Protein AF-A0A2H9MLV0-F1 (afdb_monomer)

Solvent-accessible surface area (backbone atoms only — not comparable to full-atom values): 13855 Å² total; per-residue (Å²): 143,79,86,82,73,55,68,70,60,54,53,52,53,52,52,52,52,51,51,51,50,52,52,50,52,49,48,52,53,54,53,57,68,65,57,65,84,74,67,57,58,40,49,46,62,48,61,38,54,66,33,70,79,48,94,60,30,32,59,40,80,33,40,23,39,60,38,41,43,50,36,37,40,32,30,70,14,82,54,67,46,43,35,38,55,45,70,39,74,72,52,90,57,55,47,72,48,52,78,55,56,57,47,79,41,52,38,81,49,68,47,75,42,46,37,37,41,37,44,77,60,72,76,48,79,46,63,35,36,42,36,38,23,30,73,90,43,68,86,37,49,31,67,30,34,40,38,40,33,29,79,39,72,78,50,46,48,37,42,74,70,39,53,34,34,36,37,40,40,35,24,43,85,89,68,49,78,76,50,69,52,74,47,81,44,23,16,59,38,86,45,74,37,85,93,73,42,85,44,76,40,58,37,62,24,46,60,41,34,31,38,45,53,42,93,83,69,54,25,39,78,46,45,27,50,30,47,13,72,35,46,64,29,64,47,53,90,80,30,98,56,16,52,40,52,36,34,38,40,39,30,36,47,48,66,75,67,86,130

Sequence (259 aa):
MGITMNKKILWAALLIIIIIALFSITNIKTEKRKETEIYLTGIDLTYLDDTEISEDVYAVSICAPKDCGIILINNTGEKTDSFRFKAEDVLDGWSITFEHGVMEIEPEGIQWNTIYYESSSPKGTYFVNITAASVNNPDVKDRLRLRLDVTKTDGVTTKKGDQVLVEYVLWDTDGNQLDSGTLPATAGEPGAGPAGQITYIDGFYLGLLGMEKERFTQGEIKKIRVPPELAYGTDPESHELGGETLIFQLTILLSTQNI

Secondary structure (DSSP, 8-state):
------HHHHHHHHHHHHHHHHHHHHHHHHHTTSS-------EEEEESBS-EEETTEEEEEE-SSEEEEEEEEEE-SSS-EEEEEEEESPPTTEEEEES-SEEEE-SS-EEEEEEEEEE-PPSEEEEEEEEEEESS-TTSEEEEEEEEEE--SS--B--TT-EEEEEEEEE-TTS-EEEEEEEEEETTS-PPPGGGPPPPPHHHHHHTTT-B--SSS---EEEEEE-GGGTT-S-TTT-TTTT--EEEEEEEEE-----

pLDDT: mean 85.15, std 16.86, range [36.44, 98.31]

Radius of gyration: 27.79 Å; Cα contacts (8 Å, |Δi|>4): 586; chains: 1; bounding box: 91×70×66 Å

Foldseek 3Di:
DDDPDDVVVVVVVVVVVVVVVVVVVVVVVVVVVVPDPPQQWAKDKDWFFPADPDVLEGEDEQAELKFKGKIKMAGSTQAWFKKAKDKPPDDPFKDKDKPDRIDTDGHDAIDMIMIMIHGPDDFDWDKIKMKIATPVHRVRIDIGMYTYGHPHHHFDAADAQFKFWKWKWKAFPVGDTDDTDIDIAGAQDQDQDPPRPGGAFNSVNNQRGRWTADPPFKTDWTKTWAAQNRHVDQDCVSDVCHNTTMIMTMIGGHGPDDD

Structure (mmCIF, N/CA/C/O backbone):
data_AF-A0A2H9MLV0-F1
#
_entry.id   AF-A0A2H9MLV0-F1
#
loop_
_atom_site.group_PDB
_atom_site.id
_atom_site.type_symbol
_atom_site.label_atom_id
_atom_site.label_alt_id
_atom_site.label_comp_id
_atom_site.label_asym_id
_atom_site.label_entity_id
_atom_site.label_seq_id
_atom_site.pdbx_PDB_ins_code
_atom_site.Cartn_x
_atom_site.Cartn_y
_atom_site.Cartn_z
_atom_site.occupancy
_atom_site.B_iso_or_equiv
_atom_site.auth_seq_id
_atom_site.auth_comp_id
_atom_site.auth_asym_id
_atom_site.auth_atom_id
_atom_site.pdbx_PDB_model_num
ATOM 1 N N . MET A 1 1 ? 63.337 -48.988 -37.509 1.00 45.06 1 MET A N 1
ATOM 2 C CA . MET A 1 1 ? 62.146 -48.666 -36.697 1.00 45.06 1 MET A CA 1
ATOM 3 C C . MET A 1 1 ? 61.601 -47.337 -37.200 1.00 45.06 1 MET A C 1
ATOM 5 O O . MET A 1 1 ? 62.138 -46.296 -36.867 1.00 45.06 1 MET A O 1
ATOM 9 N N . GLY A 1 2 ? 60.643 -47.389 -38.124 1.00 45.09 2 GLY A N 1
ATOM 10 C CA . GLY A 1 2 ? 60.036 -46.218 -38.755 1.00 45.09 2 GLY A CA 1
ATOM 11 C C . GLY A 1 2 ? 58.731 -46.665 -39.395 1.00 45.09 2 GLY A C 1
ATOM 12 O O . GLY A 1 2 ? 58.753 -47.396 -40.379 1.00 45.09 2 GLY A O 1
ATOM 13 N N . ILE A 1 3 ? 57.605 -46.328 -38.771 1.00 51.03 3 ILE A N 1
ATOM 14 C CA . ILE A 1 3 ? 56.280 -46.682 -39.279 1.00 51.03 3 ILE A CA 1
ATOM 15 C C . ILE A 1 3 ? 55.945 -45.656 -40.364 1.00 51.03 3 ILE A C 1
ATOM 17 O O . ILE A 1 3 ? 55.650 -44.500 -40.070 1.00 51.03 3 ILE A O 1
ATOM 21 N N . THR A 1 4 ? 56.029 -46.060 -41.631 1.00 54.53 4 THR A N 1
ATOM 22 C CA . THR A 1 4 ? 55.552 -45.276 -42.775 1.00 54.53 4 THR A CA 1
ATOM 23 C C . THR A 1 4 ? 54.026 -45.252 -42.755 1.00 54.53 4 THR A C 1
ATOM 25 O O . THR A 1 4 ? 53.352 -46.117 -43.310 1.00 54.53 4 THR A O 1
ATOM 28 N N . MET A 1 5 ? 53.462 -44.260 -42.069 1.00 56.19 5 MET A N 1
ATOM 29 C CA . MET A 1 5 ? 52.018 -44.062 -42.011 1.00 56.19 5 MET A CA 1
ATOM 30 C C . MET A 1 5 ? 51.490 -43.658 -43.398 1.00 56.19 5 MET A C 1
ATOM 32 O O . MET A 1 5 ? 51.985 -42.720 -44.025 1.00 56.19 5 MET A O 1
ATOM 36 N N . ASN A 1 6 ? 50.501 -44.397 -43.907 1.00 73.81 6 ASN A N 1
ATOM 37 C CA . ASN A 1 6 ? 49.915 -44.176 -45.228 1.00 73.81 6 ASN A CA 1
ATOM 38 C C . ASN A 1 6 ? 49.284 -42.775 -45.295 1.00 73.81 6 ASN A C 1
ATOM 40 O O . ASN A 1 6 ? 48.395 -42.459 -44.503 1.00 73.81 6 ASN A O 1
ATOM 44 N N . LYS A 1 7 ? 49.699 -41.954 -46.270 1.00 66.75 7 LYS A N 1
ATOM 45 C CA . LYS A 1 7 ? 49.179 -40.589 -46.473 1.00 66.75 7 LYS A CA 1
ATOM 46 C C . LYS A 1 7 ? 47.646 -40.544 -46.509 1.00 66.75 7 LYS A C 1
ATOM 48 O O . LYS A 1 7 ? 47.075 -39.590 -46.003 1.00 66.75 7 LYS A O 1
ATOM 53 N N . LYS A 1 8 ? 46.967 -41.576 -47.030 1.00 67.62 8 LYS A N 1
ATOM 54 C CA . LYS A 1 8 ? 45.492 -41.646 -47.038 1.00 67.62 8 LYS A CA 1
ATOM 55 C C . LYS A 1 8 ? 44.887 -41.746 -45.631 1.00 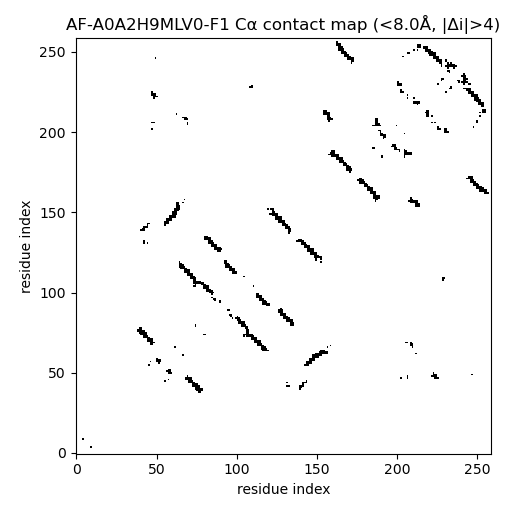67.62 8 LYS A C 1
ATOM 57 O O . LYS A 1 8 ? 43.857 -41.137 -45.377 1.00 67.62 8 LYS A O 1
ATOM 62 N N . ILE A 1 9 ? 45.542 -42.470 -44.720 1.00 72.12 9 ILE A N 1
ATOM 63 C CA . ILE A 1 9 ? 45.117 -42.607 -43.317 1.00 72.12 9 ILE A CA 1
ATOM 64 C C . ILE A 1 9 ? 45.369 -41.294 -42.565 1.00 72.12 9 ILE A C 1
ATOM 66 O O . ILE A 1 9 ? 44.515 -40.851 -41.804 1.00 72.12 9 ILE A O 1
ATOM 70 N N . LEU A 1 10 ? 46.495 -40.628 -42.847 1.00 71.81 10 LEU A N 1
ATOM 71 C CA . LEU A 1 10 ? 46.804 -39.308 -42.294 1.00 71.81 10 LEU A CA 1
ATOM 72 C C . LEU A 1 10 ? 45.762 -38.255 -42.721 1.00 71.81 10 LEU A C 1
ATOM 74 O O . LEU A 1 10 ? 45.279 -37.501 -41.882 1.00 71.81 10 LEU A O 1
ATOM 78 N N . TRP A 1 11 ? 45.368 -38.239 -44.000 1.00 72.38 11 TRP A N 1
ATOM 79 C CA . TRP A 1 11 ? 44.336 -37.324 -44.506 1.00 72.38 11 TRP A CA 1
ATOM 80 C C . TRP A 1 11 ? 42.950 -37.599 -43.912 1.00 72.38 11 TRP A C 1
ATOM 82 O O . TRP A 1 11 ? 42.241 -36.655 -43.574 1.00 72.38 11 TRP A O 1
ATOM 92 N N . ALA A 1 12 ? 42.576 -38.870 -43.732 1.00 75.62 12 ALA A N 1
ATOM 93 C CA . ALA A 1 12 ? 41.305 -39.234 -43.105 1.00 75.62 12 ALA A CA 1
ATOM 94 C C . ALA A 1 12 ? 41.248 -38.817 -41.624 1.00 75.62 12 ALA A C 1
ATOM 96 O O . ALA A 1 12 ? 40.249 -38.254 -41.182 1.00 75.62 12 ALA A O 1
ATOM 97 N N . ALA A 1 13 ? 42.335 -39.029 -40.874 1.00 74.19 13 ALA A N 1
ATOM 98 C CA . ALA A 1 13 ? 42.428 -38.608 -39.477 1.00 74.19 13 ALA A CA 1
ATOM 99 C C . ALA A 1 13 ? 42.350 -37.078 -39.329 1.00 74.19 13 ALA A C 1
ATOM 101 O O . ALA A 1 13 ? 41.649 -36.581 -38.449 1.00 74.19 13 ALA A O 1
ATOM 102 N N . LEU A 1 14 ? 43.004 -36.327 -40.224 1.00 76.75 14 LEU A N 1
ATOM 103 C CA . LEU A 1 14 ? 42.945 -34.864 -40.231 1.00 76.75 14 LEU A CA 1
ATOM 104 C C . LEU A 1 14 ? 41.517 -34.354 -40.489 1.00 76.75 14 LEU A C 1
ATOM 106 O O . LEU A 1 14 ? 41.062 -33.424 -39.828 1.00 76.75 14 LEU A O 1
ATOM 110 N N . LEU A 1 15 ? 40.792 -34.991 -41.415 1.00 76.81 15 LEU A N 1
ATOM 111 C CA . LEU A 1 15 ? 39.421 -34.614 -41.755 1.00 76.81 15 LEU A CA 1
ATOM 112 C C . LEU A 1 15 ? 38.456 -34.849 -40.582 1.00 76.81 15 LEU A C 1
ATOM 114 O O . LEU A 1 15 ? 37.607 -34.006 -40.309 1.00 76.81 15 LEU A O 1
ATOM 118 N N . ILE A 1 16 ? 38.627 -35.954 -39.850 1.00 77.94 16 ILE A N 1
ATOM 119 C CA . ILE A 1 16 ? 37.834 -36.262 -38.649 1.00 77.94 16 ILE A CA 1
ATOM 120 C C . ILE A 1 16 ? 38.084 -35.224 -37.549 1.00 77.94 16 ILE A C 1
ATOM 122 O O . ILE A 1 16 ? 37.128 -34.739 -36.951 1.00 77.94 16 ILE A O 1
ATOM 126 N N . ILE A 1 17 ? 39.340 -34.830 -37.315 1.00 76.44 17 ILE A N 1
ATOM 127 C CA . ILE A 1 17 ? 39.675 -33.797 -36.321 1.00 76.44 17 ILE A CA 1
ATOM 128 C C . ILE A 1 17 ? 39.045 -32.452 -36.700 1.00 76.44 17 ILE A C 1
ATOM 130 O O . ILE A 1 17 ? 38.496 -31.775 -35.836 1.00 76.44 17 ILE A O 1
ATOM 134 N N . ILE A 1 18 ? 39.065 -32.085 -37.985 1.00 76.81 18 ILE A N 1
ATOM 135 C CA . ILE A 1 18 ? 38.425 -30.855 -38.475 1.00 76.81 18 ILE A CA 1
ATOM 136 C C . ILE A 1 18 ? 36.906 -30.914 -38.276 1.00 76.81 18 ILE A C 1
ATOM 138 O O . ILE A 1 18 ? 36.321 -29.934 -37.825 1.00 76.81 18 ILE A O 1
ATOM 142 N N . ILE A 1 19 ? 36.264 -32.054 -38.553 1.00 74.38 19 ILE A N 1
ATOM 143 C CA . ILE A 1 19 ? 34.820 -32.228 -38.340 1.00 74.38 19 ILE A CA 1
ATOM 144 C C . ILE A 1 19 ? 34.472 -32.133 -36.851 1.00 74.38 19 ILE A C 1
ATOM 146 O O . ILE A 1 19 ? 33.532 -31.424 -36.505 1.00 74.38 19 ILE A O 1
ATOM 150 N N . ILE A 1 20 ? 35.240 -32.779 -35.967 1.00 72.62 20 ILE A N 1
ATOM 151 C CA . ILE A 1 20 ? 35.033 -32.693 -34.512 1.00 72.62 20 ILE A CA 1
ATOM 152 C C . ILE A 1 20 ? 35.235 -31.253 -34.033 1.00 72.62 20 ILE A C 1
ATOM 154 O O . ILE A 1 20 ? 34.402 -30.746 -33.292 1.00 72.62 20 ILE A O 1
ATOM 158 N N . ALA A 1 21 ? 36.275 -30.559 -34.503 1.00 66.62 21 ALA A N 1
ATOM 159 C CA . ALA A 1 21 ? 36.516 -29.161 -34.155 1.00 66.62 21 ALA A CA 1
ATOM 160 C C . ALA A 1 21 ? 35.383 -28.245 -34.643 1.00 66.62 21 ALA A C 1
ATOM 162 O O . ALA A 1 21 ? 34.928 -27.388 -33.893 1.00 66.62 21 ALA A O 1
ATOM 163 N N . LEU A 1 22 ? 34.873 -28.446 -35.861 1.00 64.19 22 LEU A N 1
ATOM 164 C CA . LEU A 1 22 ? 33.724 -27.703 -36.387 1.00 64.19 22 LEU A CA 1
ATOM 165 C C . LEU A 1 22 ? 32.438 -28.010 -35.606 1.00 64.19 22 LEU A C 1
ATOM 167 O O . LEU A 1 22 ? 31.655 -27.096 -35.346 1.00 64.19 22 LEU A O 1
ATOM 171 N N . PHE A 1 23 ? 32.232 -29.261 -35.186 1.00 60.25 23 PHE A N 1
ATOM 172 C CA . PHE A 1 23 ? 31.093 -29.661 -34.355 1.00 60.25 23 PHE A CA 1
ATOM 173 C C . PHE A 1 23 ? 31.191 -29.075 -32.936 1.00 60.25 23 PHE A C 1
ATOM 175 O O . PHE A 1 23 ? 30.212 -28.567 -32.402 1.00 60.25 23 PHE A O 1
ATOM 182 N N . SER A 1 24 ? 32.389 -29.038 -32.347 1.00 55.19 24 SER A N 1
ATOM 183 C CA . SER A 1 24 ? 32.640 -28.361 -31.071 1.00 55.19 24 SER A CA 1
ATOM 184 C C . SER A 1 24 ? 32.471 -26.847 -31.184 1.00 55.19 24 SER A C 1
ATOM 186 O O . SER A 1 24 ? 31.840 -26.258 -30.320 1.00 55.19 24 SER A O 1
ATOM 188 N N . ILE A 1 25 ? 32.953 -26.202 -32.253 1.00 56.31 25 ILE A N 1
ATOM 189 C CA . ILE A 1 25 ? 32.771 -24.756 -32.474 1.00 56.31 25 ILE A CA 1
ATOM 190 C C . ILE A 1 25 ? 31.292 -24.419 -32.684 1.00 56.31 25 ILE A C 1
ATOM 192 O O . ILE A 1 25 ? 30.820 -23.410 -32.168 1.00 56.31 25 ILE A O 1
ATOM 196 N N . THR A 1 26 ? 30.545 -25.247 -33.418 1.00 53.03 26 THR A N 1
ATOM 197 C CA . THR A 1 26 ? 29.099 -25.049 -33.597 1.00 53.03 26 THR A CA 1
ATOM 198 C C . THR A 1 26 ? 28.336 -25.280 -32.299 1.00 53.03 26 THR A C 1
ATOM 200 O O . THR A 1 26 ? 27.517 -24.430 -31.966 1.00 53.03 26 THR A O 1
ATOM 203 N N . ASN A 1 27 ? 28.652 -26.310 -31.506 1.00 52.59 27 ASN A N 1
ATOM 204 C CA . ASN A 1 27 ? 28.061 -26.486 -30.174 1.00 52.59 27 ASN A CA 1
ATOM 205 C C . ASN A 1 27 ? 28.414 -25.333 -29.231 1.00 52.59 27 ASN A C 1
ATOM 207 O O . ASN A 1 27 ? 27.505 -24.781 -28.633 1.00 52.59 27 ASN A O 1
ATOM 211 N N . ILE A 1 28 ? 29.666 -24.868 -29.199 1.00 51.59 28 ILE A N 1
ATOM 212 C CA . ILE A 1 28 ? 30.072 -23.683 -28.423 1.00 51.59 28 ILE A CA 1
ATOM 213 C C . ILE A 1 28 ? 29.322 -22.437 -28.903 1.00 51.59 28 ILE A C 1
ATOM 215 O O . ILE A 1 28 ? 28.925 -21.615 -28.091 1.00 51.59 28 ILE A O 1
ATOM 219 N N . LYS A 1 29 ? 29.082 -22.279 -30.209 1.00 46.28 29 LYS A N 1
ATOM 220 C CA . LYS A 1 29 ? 28.319 -21.145 -30.757 1.00 46.28 29 LYS A CA 1
ATOM 221 C C . LYS A 1 29 ? 26.814 -21.265 -30.489 1.00 46.28 29 LYS A C 1
ATOM 223 O O . LYS A 1 29 ? 26.139 -20.245 -30.409 1.00 46.28 29 LYS A O 1
ATOM 228 N N . THR A 1 30 ? 26.297 -22.485 -30.348 1.00 43.06 30 THR A N 1
ATOM 229 C CA . THR A 1 30 ? 24.891 -22.762 -30.005 1.00 43.06 30 THR A CA 1
ATOM 230 C C . THR A 1 30 ? 24.655 -22.628 -28.497 1.00 43.06 30 THR A C 1
ATOM 232 O O . THR A 1 30 ? 23.645 -22.059 -28.099 1.00 43.06 30 THR A O 1
ATOM 235 N N . GLU A 1 31 ? 25.610 -23.044 -27.659 1.00 44.72 31 GLU A N 1
ATOM 236 C CA . GLU A 1 31 ? 25.623 -22.807 -26.208 1.00 44.72 31 GLU A CA 1
ATOM 237 C C . GLU A 1 31 ? 25.878 -21.335 -25.874 1.00 44.72 31 GLU A C 1
ATOM 239 O O . GLU A 1 31 ? 25.147 -20.777 -25.067 1.00 44.72 31 GLU A O 1
ATOM 244 N N . LYS A 1 32 ? 26.787 -20.645 -26.578 1.00 40.19 32 LYS A N 1
ATOM 245 C CA . LYS A 1 32 ? 26.945 -19.181 -26.472 1.00 40.19 32 LYS A CA 1
ATOM 246 C C . LYS A 1 32 ? 25.771 -18.381 -27.035 1.00 40.19 32 LYS A C 1
ATOM 248 O O . LYS A 1 32 ? 25.678 -17.188 -26.793 1.00 40.19 32 LYS A O 1
ATOM 253 N N . ARG A 1 33 ? 24.862 -19.002 -27.792 1.00 36.44 33 ARG A N 1
ATOM 254 C CA . ARG A 1 33 ? 23.581 -18.379 -28.170 1.00 36.44 33 ARG A CA 1
ATOM 255 C C . ARG A 1 33 ? 22.487 -18.629 -27.117 1.00 36.44 33 ARG A C 1
ATOM 257 O O . ARG A 1 33 ? 21.423 -18.034 -27.206 1.00 36.44 33 ARG A O 1
ATOM 264 N N . LYS A 1 34 ? 22.753 -19.475 -26.115 1.00 37.66 34 LYS A N 1
ATOM 265 C CA . LYS A 1 34 ? 21.971 -19.578 -24.873 1.00 37.66 34 LYS A CA 1
ATOM 266 C C . LYS A 1 34 ? 22.551 -18.737 -23.727 1.00 37.66 34 LYS A C 1
ATOM 268 O O . LYS A 1 34 ? 21.940 -18.686 -22.667 1.00 37.66 34 LYS A O 1
ATOM 273 N N . GLU A 1 35 ? 23.685 -18.065 -23.938 1.00 40.94 35 GLU A N 1
ATOM 274 C CA . GLU A 1 35 ? 24.163 -16.983 -23.073 1.00 40.94 35 GLU A CA 1
ATOM 275 C C . GLU A 1 35 ? 23.251 -15.765 -23.276 1.00 40.94 35 GLU A C 1
ATOM 277 O O . GLU A 1 35 ? 23.398 -14.998 -24.224 1.00 40.94 35 GLU A O 1
ATOM 282 N N . THR A 1 36 ? 22.272 -15.671 -22.379 1.00 44.09 36 THR A N 1
ATOM 283 C CA . THR A 1 36 ? 21.765 -14.428 -21.799 1.00 44.09 36 THR A CA 1
ATOM 284 C C . THR A 1 36 ? 21.387 -13.360 -22.825 1.00 44.09 36 THR A C 1
ATOM 286 O O . THR A 1 36 ? 22.084 -12.367 -23.025 1.00 44.09 36 THR A O 1
ATOM 289 N N . GLU A 1 37 ? 20.188 -13.501 -23.394 1.00 41.75 37 GLU A N 1
ATOM 290 C CA . GLU A 1 37 ? 19.346 -12.312 -23.504 1.00 41.75 37 GLU A CA 1
ATOM 291 C C . GLU A 1 37 ? 19.236 -11.816 -22.054 1.00 41.75 37 GLU A C 1
ATOM 293 O O . GLU A 1 37 ? 18.569 -12.446 -21.232 1.00 41.75 37 GLU A O 1
ATOM 298 N N . ILE A 1 38 ? 20.041 -10.813 -21.682 1.00 45.50 38 ILE A N 1
ATOM 299 C CA . ILE A 1 38 ? 19.861 -10.083 -20.431 1.00 45.50 38 ILE A CA 1
ATOM 300 C C . ILE A 1 38 ? 18.518 -9.410 -20.649 1.00 45.50 38 ILE A C 1
ATOM 302 O O . ILE A 1 38 ? 18.441 -8.317 -21.197 1.00 45.50 38 ILE A O 1
ATOM 306 N N . TYR A 1 39 ? 17.443 -10.129 -20.352 1.00 46.16 39 TYR A N 1
ATOM 307 C CA . TYR A 1 39 ? 16.190 -9.486 -20.072 1.00 46.16 39 TYR A CA 1
ATOM 308 C C . TYR A 1 39 ? 16.532 -8.578 -18.898 1.00 46.16 39 TYR A C 1
ATOM 310 O O . TYR A 1 39 ? 16.784 -9.042 -17.785 1.00 46.16 39 TYR A O 1
ATOM 318 N N . LEU A 1 40 ? 16.666 -7.285 -19.187 1.00 59.56 40 LEU A N 1
ATOM 319 C CA . LEU A 1 40 ? 16.488 -6.234 -18.206 1.00 59.56 40 LEU A CA 1
ATOM 320 C C . LEU A 1 40 ? 15.026 -6.379 -17.794 1.00 59.56 40 LEU A C 1
ATOM 322 O O . LEU A 1 40 ? 14.145 -5.767 -18.370 1.00 59.56 40 LEU A O 1
ATOM 326 N N . THR A 1 41 ? 14.754 -7.369 -16.958 1.00 65.62 41 THR A N 1
ATOM 327 C CA . THR A 1 41 ? 13.467 -7.698 -16.364 1.00 65.62 41 THR A CA 1
ATOM 328 C C . THR A 1 41 ? 13.724 -7.624 -14.888 1.00 65.62 41 THR A C 1
ATOM 330 O O . THR A 1 41 ? 14.599 -8.325 -14.375 1.00 65.62 41 THR A O 1
ATOM 333 N N . GLY A 1 42 ? 12.986 -6.758 -14.229 1.00 85.38 42 GLY A N 1
ATOM 334 C CA . GLY A 1 42 ? 13.049 -6.579 -12.802 1.00 85.38 42 GLY A CA 1
ATOM 335 C C . GLY A 1 42 ? 11.660 -6.236 -12.310 1.00 85.38 42 GLY A C 1
ATOM 336 O O . GLY A 1 42 ? 10.778 -5.845 -13.074 1.00 85.38 42 GLY A O 1
ATOM 337 N N . ILE A 1 43 ? 11.462 -6.448 -11.028 1.00 92.88 43 ILE A N 1
ATOM 338 C CA . ILE A 1 43 ? 10.245 -6.076 -10.337 1.00 92.88 43 ILE A CA 1
ATOM 339 C C . ILE A 1 43 ? 10.668 -5.537 -8.983 1.00 92.88 43 ILE A C 1
ATOM 341 O O . ILE A 1 43 ? 11.637 -6.029 -8.409 1.00 92.88 43 ILE A O 1
ATOM 345 N N . ASP A 1 44 ? 9.963 -4.517 -8.530 1.00 94.94 44 ASP A N 1
ATOM 346 C CA . ASP A 1 44 ? 10.094 -3.942 -7.202 1.00 94.94 44 ASP A CA 1
ATOM 347 C C . ASP A 1 44 ? 8.700 -3.879 -6.567 1.00 94.94 44 ASP A C 1
ATOM 349 O O . ASP A 1 44 ? 7.724 -3.470 -7.214 1.00 94.94 44 ASP A O 1
ATOM 353 N N . LEU A 1 45 ? 8.595 -4.374 -5.336 1.00 96.75 45 LEU A N 1
ATOM 354 C CA . LEU A 1 45 ? 7.383 -4.402 -4.537 1.00 96.75 45 LEU A CA 1
ATOM 355 C C . LEU A 1 45 ? 7.534 -3.477 -3.341 1.00 96.75 45 LEU A C 1
ATOM 357 O O . LEU A 1 45 ? 8.354 -3.700 -2.458 1.00 96.75 45 LEU A O 1
ATOM 361 N N . THR A 1 46 ? 6.615 -2.529 -3.222 1.00 96.69 46 THR A N 1
ATOM 362 C CA . THR A 1 46 ? 6.500 -1.697 -2.023 1.00 96.69 46 THR A CA 1
ATOM 363 C C . THR A 1 46 ? 5.089 -1.768 -1.457 1.00 96.69 46 THR A C 1
ATOM 365 O O . THR A 1 46 ? 4.145 -2.234 -2.102 1.00 96.69 46 THR A O 1
ATOM 368 N N . TYR A 1 47 ? 4.929 -1.348 -0.207 1.00 97.69 47 TYR A N 1
ATOM 369 C CA . TYR A 1 47 ? 3.621 -1.209 0.422 1.00 97.69 47 TYR A CA 1
ATOM 370 C C . TYR A 1 47 ? 3.251 0.273 0.481 1.00 97.69 47 TYR A C 1
ATOM 372 O O . TYR A 1 47 ? 4.095 1.104 0.807 1.00 97.69 47 TYR A O 1
ATOM 380 N N . LEU A 1 48 ? 2.003 0.611 0.144 1.00 97.75 48 LEU A N 1
ATOM 381 C CA . LEU A 1 48 ? 1.581 2.014 0.030 1.00 97.75 48 LEU A CA 1
ATOM 382 C C . LEU A 1 48 ? 1.620 2.757 1.376 1.00 97.75 48 LEU A C 1
ATOM 384 O O . LEU A 1 48 ? 1.910 3.957 1.418 1.00 97.75 48 LEU A O 1
ATOM 388 N N . ASP A 1 49 ? 1.304 2.066 2.474 1.00 96.81 49 ASP A N 1
ATOM 389 C CA . ASP A 1 49 ? 1.359 2.672 3.802 1.00 96.81 49 ASP A CA 1
ATOM 390 C C . ASP A 1 49 ? 2.824 2.969 4.177 1.00 96.81 49 ASP A C 1
ATOM 392 O O . ASP A 1 49 ? 3.714 2.132 4.019 1.00 96.81 49 ASP A O 1
ATOM 396 N N . ASP A 1 50 ? 3.075 4.164 4.717 1.00 95.44 50 ASP A N 1
ATOM 397 C CA . ASP A 1 50 ? 4.396 4.601 5.176 1.00 95.44 50 ASP A CA 1
ATOM 398 C C . ASP A 1 50 ? 4.725 3.970 6.540 1.00 95.44 50 ASP A C 1
ATOM 400 O O . ASP A 1 50 ? 4.690 4.615 7.592 1.00 95.44 50 ASP A O 1
ATOM 404 N N . THR A 1 51 ? 4.955 2.658 6.519 1.00 95.19 51 THR A N 1
ATOM 405 C CA . THR A 1 51 ? 5.121 1.814 7.711 1.00 95.19 51 THR A CA 1
ATOM 406 C C . THR A 1 51 ? 6.325 0.883 7.624 1.00 95.19 51 THR A C 1
ATOM 408 O O . THR A 1 51 ? 6.399 -0.112 8.354 1.00 95.19 51 THR A O 1
ATOM 411 N N . GLU A 1 52 ? 7.277 1.189 6.743 1.00 94.56 52 GLU A N 1
ATOM 412 C CA . GLU A 1 52 ? 8.529 0.448 6.652 1.00 94.56 52 GLU A CA 1
ATOM 413 C C . GLU A 1 52 ? 9.318 0.591 7.963 1.00 94.56 52 GLU A C 1
ATOM 415 O O . GLU A 1 52 ? 9.631 1.693 8.416 1.00 94.56 52 GLU A O 1
ATOM 420 N N . ILE A 1 53 ? 9.605 -0.536 8.613 1.00 94.25 53 ILE A N 1
ATOM 421 C CA . ILE A 1 53 ? 10.319 -0.584 9.901 1.00 94.25 53 ILE A CA 1
ATOM 422 C C . ILE A 1 53 ? 11.772 -1.049 9.752 1.00 94.25 53 ILE A C 1
ATOM 424 O O . ILE A 1 53 ? 12.595 -0.823 10.639 1.00 94.25 53 ILE A O 1
ATOM 428 N N . SER A 1 54 ? 12.073 -1.720 8.647 1.00 92.31 54 SER A N 1
ATOM 429 C CA . SER A 1 54 ? 13.399 -2.098 8.162 1.00 92.31 54 SER A CA 1
ATOM 4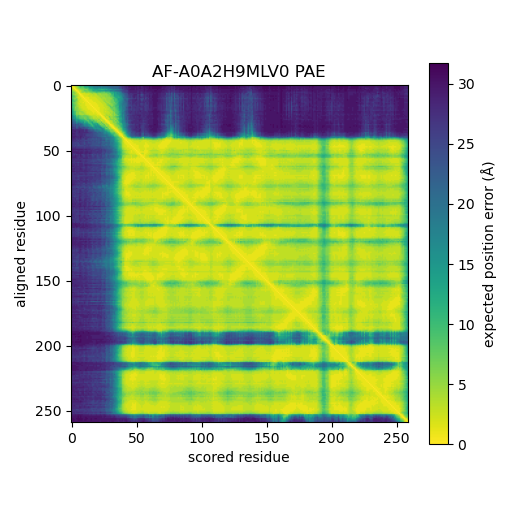30 C C . SER A 1 54 ? 13.267 -2.427 6.677 1.00 92.31 54 SER A C 1
ATOM 432 O O . SER A 1 54 ? 12.151 -2.710 6.260 1.00 92.31 54 SER A O 1
ATOM 434 N N . GLU A 1 55 ? 14.380 -2.473 5.945 1.00 91.06 55 GLU A N 1
ATOM 435 C CA . GLU A 1 55 ? 14.433 -2.808 4.509 1.00 91.06 55 GLU A CA 1
ATOM 436 C C . GLU A 1 55 ? 13.455 -3.942 4.139 1.00 91.06 55 GLU A C 1
ATOM 438 O O . GLU A 1 55 ? 13.549 -5.052 4.680 1.00 91.06 55 GLU A O 1
ATOM 443 N N . ASP A 1 56 ? 12.472 -3.608 3.299 1.00 90.62 56 ASP A N 1
ATOM 444 C CA . ASP A 1 56 ? 11.399 -4.470 2.776 1.00 90.62 56 ASP A CA 1
ATOM 445 C C . ASP A 1 56 ? 10.468 -5.096 3.831 1.00 90.62 56 ASP A C 1
ATOM 447 O O . ASP A 1 56 ? 9.753 -6.070 3.563 1.00 90.62 56 ASP A O 1
ATOM 451 N N . VAL A 1 57 ? 10.452 -4.565 5.056 1.00 97.12 57 VAL A N 1
ATOM 452 C CA . VAL A 1 57 ? 9.564 -5.003 6.139 1.00 97.12 57 VAL A CA 1
ATOM 453 C C . VAL A 1 57 ? 8.591 -3.896 6.510 1.00 97.12 57 VAL A C 1
ATOM 455 O O . VAL A 1 57 ? 8.971 -2.895 7.116 1.00 97.12 57 VAL A O 1
ATOM 458 N N . TYR A 1 58 ? 7.306 -4.136 6.261 1.00 98.06 58 TYR A N 1
ATOM 459 C CA . TYR A 1 58 ? 6.234 -3.177 6.525 1.00 98.06 58 TYR A CA 1
ATOM 460 C C . TYR A 1 58 ? 5.340 -3.642 7.671 1.00 98.06 58 TYR A C 1
ATOM 462 O O . TYR A 1 58 ? 4.950 -4.811 7.742 1.00 98.06 58 TYR A O 1
ATOM 470 N N . ALA A 1 59 ? 5.003 -2.731 8.581 1.00 97.25 59 ALA A N 1
ATOM 471 C CA . ALA A 1 59 ? 4.002 -2.991 9.609 1.00 97.25 59 ALA A CA 1
ATOM 472 C C . ALA A 1 59 ? 2.589 -2.756 9.055 1.00 97.25 59 ALA A C 1
ATOM 474 O O . ALA A 1 59 ? 2.311 -1.716 8.464 1.00 97.25 59 ALA A O 1
ATOM 475 N N . VAL A 1 60 ? 1.685 -3.706 9.283 1.00 96.12 60 VAL A N 1
ATOM 476 C CA . VAL A 1 60 ? 0.285 -3.626 8.851 1.00 96.12 60 VAL A CA 1
ATOM 477 C C . VAL A 1 60 ? -0.607 -3.822 10.066 1.00 96.12 60 VAL A C 1
ATOM 479 O O . VAL A 1 60 ? -0.557 -4.868 10.715 1.00 96.12 60 VAL A O 1
ATOM 482 N N . SER A 1 61 ? -1.429 -2.823 10.377 1.00 93.69 61 SER A N 1
ATOM 483 C CA . SER A 1 61 ? -2.454 -2.951 11.411 1.00 93.69 61 SER A CA 1
ATOM 484 C C . SER A 1 61 ? -3.615 -3.773 10.863 1.00 93.69 61 SER A C 1
ATOM 486 O O . SER A 1 61 ? -4.163 -3.447 9.818 1.00 93.69 61 SER A O 1
ATOM 488 N N . ILE A 1 62 ? -3.988 -4.837 11.570 1.00 94.56 62 ILE A N 1
ATOM 489 C CA . ILE A 1 62 ? -5.171 -5.642 11.268 1.00 94.56 62 ILE A CA 1
ATOM 490 C C . ILE A 1 62 ? -6.177 -5.395 12.384 1.00 94.56 62 ILE A C 1
ATOM 492 O O . ILE A 1 62 ? -5.938 -5.752 13.545 1.00 94.56 62 ILE A O 1
ATOM 496 N N . CYS A 1 63 ? -7.293 -4.752 12.052 1.00 90.69 63 CYS A N 1
ATOM 497 C CA . CYS A 1 63 ? -8.278 -4.338 13.055 1.00 90.69 63 CYS A CA 1
ATOM 498 C C . CYS A 1 63 ? -9.657 -4.988 12.877 1.00 90.69 63 CYS A C 1
ATOM 500 O O . CYS A 1 63 ? -10.516 -4.862 13.755 1.00 90.69 63 CYS A O 1
ATOM 502 N N . ALA A 1 64 ? -9.859 -5.747 11.799 1.00 92.00 64 ALA A N 1
ATOM 503 C CA . ALA A 1 64 ? -11.083 -6.491 11.522 1.00 92.00 64 ALA A CA 1
ATOM 504 C C . ALA A 1 64 ? -10.784 -7.938 11.074 1.00 92.00 64 ALA A C 1
ATOM 506 O O . ALA A 1 64 ? -9.703 -8.211 10.555 1.00 92.00 64 ALA A O 1
ATOM 507 N N . PRO A 1 65 ? -11.746 -8.881 11.199 1.00 91.94 65 PRO A N 1
ATOM 508 C CA . PRO A 1 65 ? -11.590 -10.246 10.675 1.00 91.94 65 PRO A CA 1
ATOM 509 C C . PRO A 1 65 ? -11.339 -10.308 9.169 1.00 91.94 65 PRO A C 1
ATOM 511 O O . PRO A 1 65 ? -10.800 -11.295 8.678 1.00 91.94 65 PRO A O 1
ATOM 514 N N . LYS A 1 66 ? -11.798 -9.283 8.444 1.00 94.81 66 LYS A N 1
ATOM 515 C CA . LYS A 1 66 ? -11.522 -9.060 7.030 1.00 94.81 66 LYS A CA 1
ATOM 516 C C . LYS A 1 66 ? -10.959 -7.663 6.881 1.00 94.81 66 LYS A C 1
ATOM 518 O O . LYS A 1 66 ? -11.647 -6.705 7.230 1.00 94.81 66 LYS A O 1
ATOM 523 N N . ASP A 1 67 ? -9.760 -7.581 6.343 1.00 95.75 67 ASP A N 1
ATOM 524 C CA . ASP A 1 67 ? -9.013 -6.346 6.176 1.00 95.75 67 ASP A CA 1
ATOM 525 C C . ASP A 1 67 ? -8.345 -6.315 4.796 1.00 95.75 67 ASP A C 1
ATOM 527 O O . ASP A 1 67 ? -8.348 -7.317 4.073 1.00 95.75 67 ASP A O 1
ATOM 531 N N . CYS A 1 68 ? -7.794 -5.173 4.401 1.00 97.00 68 CYS A N 1
ATOM 532 C CA . CYS A 1 68 ? -7.100 -5.051 3.126 1.00 97.00 68 CYS A CA 1
ATOM 533 C C . CYS A 1 68 ? -5.983 -4.013 3.150 1.00 97.00 68 CYS A C 1
ATOM 535 O O . CYS A 1 68 ? -5.950 -3.129 3.996 1.00 97.00 68 CYS A O 1
ATOM 537 N N . GLY A 1 69 ? -5.079 -4.128 2.187 1.00 97.19 69 GLY A N 1
ATOM 538 C CA . GLY A 1 69 ? -3.963 -3.220 1.980 1.00 97.19 69 GLY A CA 1
ATOM 539 C C . GLY A 1 69 ? -3.631 -3.078 0.504 1.00 97.19 69 GLY A C 1
ATOM 540 O O . GLY A 1 69 ? -4.243 -3.736 -0.342 1.00 97.19 69 GLY A O 1
ATOM 541 N N . ILE A 1 70 ? -2.640 -2.243 0.204 1.00 98.25 70 ILE A N 1
ATOM 542 C CA . ILE A 1 70 ? -2.226 -1.962 -1.169 1.00 98.25 70 ILE A CA 1
ATOM 543 C C . ILE A 1 70 ? -0.738 -2.223 -1.329 1.00 98.25 70 ILE A C 1
ATOM 545 O O . ILE A 1 70 ? 0.092 -1.625 -0.645 1.00 98.25 70 ILE A O 1
ATOM 549 N N . ILE A 1 71 ? -0.427 -3.122 -2.256 1.00 97.88 71 ILE A N 1
ATOM 550 C CA . ILE A 1 71 ? 0.933 -3.384 -2.713 1.00 97.88 71 ILE A CA 1
ATOM 551 C C . ILE A 1 71 ? 1.115 -2.640 -4.023 1.00 97.88 71 ILE A C 1
ATOM 553 O O . ILE A 1 71 ? 0.265 -2.735 -4.911 1.00 97.88 71 ILE A O 1
ATOM 557 N N . LEU A 1 72 ? 2.216 -1.913 -4.127 1.00 97.50 72 LEU A N 1
ATOM 558 C CA . LEU A 1 72 ? 2.655 -1.241 -5.334 1.00 97.50 72 LEU A CA 1
ATOM 559 C C . LEU A 1 72 ? 3.651 -2.137 -6.057 1.00 97.50 72 LEU A C 1
ATOM 561 O O . LEU A 1 72 ? 4.480 -2.796 -5.430 1.00 97.50 72 LEU A O 1
ATOM 565 N N . ILE A 1 73 ? 3.534 -2.178 -7.376 1.00 96.38 73 ILE A N 1
ATOM 566 C CA . ILE A 1 73 ? 4.337 -3.024 -8.241 1.00 96.38 73 ILE A CA 1
ATOM 567 C C . ILE A 1 73 ? 4.925 -2.164 -9.340 1.00 96.38 73 ILE A C 1
ATOM 569 O O . ILE A 1 73 ? 4.190 -1.582 -10.140 1.00 96.38 73 ILE A O 1
ATOM 573 N N . ASN A 1 74 ? 6.248 -2.139 -9.392 1.00 94.62 74 ASN A N 1
ATOM 574 C CA . ASN A 1 74 ? 7.002 -1.464 -10.429 1.00 94.62 74 ASN A CA 1
ATOM 575 C C . ASN A 1 74 ? 7.719 -2.505 -11.292 1.00 94.62 74 ASN A C 1
ATOM 577 O O . ASN A 1 74 ? 8.575 -3.244 -10.801 1.00 94.62 74 ASN A O 1
ATOM 581 N N . ASN A 1 75 ? 7.369 -2.580 -12.576 1.00 93.75 75 ASN A N 1
ATOM 582 C CA . ASN A 1 75 ? 8.146 -3.357 -13.536 1.00 93.75 75 ASN A CA 1
ATOM 583 C C . ASN A 1 75 ? 9.383 -2.542 -13.929 1.00 93.75 75 ASN A C 1
ATOM 585 O O . ASN A 1 75 ? 9.323 -1.663 -14.786 1.00 93.75 75 ASN A O 1
ATOM 589 N N . THR A 1 76 ? 10.517 -2.867 -13.310 1.00 92.12 76 THR A N 1
ATOM 590 C CA . THR A 1 76 ? 11.812 -2.226 -13.582 1.00 92.12 76 THR A CA 1
ATOM 591 C C . THR A 1 76 ? 12.510 -2.810 -14.813 1.00 92.12 76 THR A C 1
ATOM 593 O O . THR A 1 76 ? 13.665 -2.489 -15.099 1.00 92.12 76 THR A O 1
ATOM 596 N N . GLY A 1 77 ? 11.825 -3.696 -15.538 1.00 89.69 77 GLY A N 1
ATOM 597 C CA . GLY A 1 77 ? 12.276 -4.214 -16.812 1.00 89.69 77 GLY A CA 1
ATOM 598 C C . GLY A 1 77 ? 11.961 -3.321 -18.011 1.00 89.69 77 GLY A C 1
ATOM 599 O O . GLY A 1 77 ? 11.177 -2.391 -17.933 1.00 89.69 77 GLY A O 1
ATOM 600 N N . GLU A 1 78 ? 12.536 -3.655 -19.166 1.00 89.44 78 GLU A N 1
ATOM 601 C CA . GLU A 1 78 ? 12.357 -2.938 -20.439 1.00 89.44 78 GLU A CA 1
ATOM 602 C C . GLU A 1 78 ? 11.152 -3.416 -21.263 1.00 89.44 78 GLU A C 1
ATOM 604 O O . GLU A 1 78 ? 10.843 -2.849 -22.312 1.00 89.44 78 GLU A O 1
ATOM 609 N N . LYS A 1 79 ? 10.499 -4.513 -20.861 1.00 89.25 79 LYS A N 1
ATOM 610 C CA . LYS A 1 79 ? 9.354 -5.094 -21.579 1.00 89.25 79 LYS A CA 1
ATOM 611 C C . LYS A 1 79 ? 8.209 -5.399 -20.627 1.00 89.25 79 LYS A C 1
ATOM 613 O O . LYS A 1 79 ? 8.433 -5.709 -19.459 1.00 89.25 79 LYS A O 1
ATOM 618 N N . THR A 1 80 ? 6.995 -5.362 -21.167 1.00 92.62 80 THR A N 1
ATOM 619 C CA . THR A 1 80 ? 5.795 -5.810 -20.461 1.00 92.62 80 THR A CA 1
ATOM 620 C C . THR A 1 80 ? 5.982 -7.249 -20.000 1.00 92.62 80 THR A C 1
ATOM 622 O O . THR A 1 80 ? 6.433 -8.094 -20.779 1.00 92.62 80 THR A O 1
ATOM 625 N N . ASP A 1 81 ? 5.631 -7.529 -18.749 1.00 93.00 81 ASP A N 1
ATOM 626 C CA . ASP A 1 81 ? 5.693 -8.876 -18.189 1.00 93.00 81 ASP A CA 1
ATOM 627 C C . ASP A 1 81 ? 4.476 -9.164 -17.310 1.00 93.00 81 ASP A C 1
ATOM 629 O O . ASP A 1 81 ? 3.764 -8.267 -16.865 1.00 93.00 81 ASP A O 1
ATOM 633 N N . SER A 1 82 ? 4.214 -10.446 -17.085 1.00 95.50 82 SER A N 1
ATOM 634 C CA . SER A 1 82 ? 3.155 -10.915 -16.204 1.00 95.50 82 SER A CA 1
ATOM 635 C C . SER A 1 82 ? 3.742 -11.407 -14.892 1.00 95.50 82 SER A C 1
ATOM 637 O O . SER A 1 82 ? 4.538 -12.345 -14.889 1.00 95.50 82 SER A O 1
ATOM 639 N N . PHE A 1 83 ? 3.294 -10.857 -13.770 1.00 96.38 83 PHE A N 1
ATOM 640 C CA . PHE A 1 83 ? 3.768 -11.220 -12.439 1.00 96.38 83 PHE A CA 1
ATOM 641 C C . PHE A 1 83 ? 2.694 -11.963 -11.657 1.00 96.38 83 PHE A C 1
ATOM 643 O O . PHE A 1 83 ? 1.547 -11.529 -11.579 1.00 96.38 83 PHE A O 1
ATOM 650 N N . ARG A 1 84 ? 3.061 -13.111 -11.081 1.00 98.12 84 ARG A N 1
ATOM 651 C CA . ARG A 1 84 ? 2.201 -13.928 -10.222 1.00 98.12 84 ARG A CA 1
ATOM 652 C C . ARG A 1 84 ? 2.480 -13.627 -8.758 1.00 98.12 84 ARG A C 1
ATOM 654 O O . ARG A 1 84 ? 3.614 -13.795 -8.313 1.00 98.12 84 ARG A O 1
ATOM 661 N N . PHE A 1 85 ? 1.421 -13.330 -8.015 1.00 98.31 85 PHE A N 1
ATOM 662 C CA . PHE A 1 85 ? 1.475 -13.017 -6.592 1.00 98.31 85 PHE A CA 1
ATOM 663 C C . PHE A 1 85 ? 1.242 -14.255 -5.733 1.00 98.31 85 PHE A C 1
ATOM 665 O O . PHE A 1 85 ? 0.412 -15.115 -6.054 1.00 98.31 85 PHE A O 1
ATOM 672 N N . LYS A 1 86 ? 1.980 -14.351 -4.629 1.00 98.25 86 LYS A N 1
ATOM 673 C CA . LYS A 1 86 ? 1.832 -15.403 -3.623 1.00 98.25 86 LYS A CA 1
ATOM 674 C C . LYS A 1 86 ? 2.063 -14.843 -2.230 1.00 98.25 86 LYS A C 1
ATOM 676 O O . LYS A 1 86 ? 2.976 -14.053 -2.020 1.00 98.25 86 LYS A O 1
ATOM 681 N N . ALA A 1 87 ? 1.264 -15.323 -1.286 1.00 98.00 87 ALA A N 1
ATOM 682 C CA . ALA A 1 87 ? 1.561 -15.221 0.131 1.00 98.00 87 ALA A CA 1
ATOM 683 C C . ALA A 1 87 ? 2.254 -16.519 0.572 1.00 98.00 87 ALA A C 1
ATOM 685 O O . ALA A 1 87 ? 1.755 -17.618 0.318 1.00 98.00 87 ALA A O 1
ATOM 686 N N . GLU A 1 88 ? 3.416 -16.387 1.192 1.00 97.19 88 GLU A N 1
ATOM 687 C CA . GLU A 1 88 ? 4.271 -17.472 1.665 1.00 97.19 88 GLU A CA 1
ATOM 688 C C . GLU A 1 88 ? 4.393 -17.393 3.190 1.00 97.19 88 GLU A C 1
ATOM 690 O O . GLU A 1 88 ? 4.256 -16.322 3.783 1.00 97.19 88 GLU A O 1
ATOM 695 N N . ASP A 1 89 ? 4.632 -18.537 3.833 1.00 95.25 89 ASP A N 1
ATOM 696 C CA . ASP A 1 89 ? 4.688 -18.655 5.298 1.00 95.25 89 ASP A CA 1
ATOM 697 C C . ASP A 1 89 ? 3.387 -18.226 6.010 1.00 95.25 89 ASP A C 1
ATOM 699 O O . ASP A 1 89 ? 3.397 -17.778 7.156 1.00 95.25 89 ASP A O 1
ATOM 703 N N . VAL A 1 90 ? 2.243 -18.385 5.332 1.00 93.81 90 VAL A N 1
ATOM 704 C CA . VAL A 1 90 ? 0.914 -18.094 5.889 1.00 93.81 90 VAL A CA 1
ATOM 705 C C . VAL A 1 90 ? 0.601 -19.077 7.018 1.00 93.81 90 VAL A C 1
ATOM 707 O O . VAL A 1 90 ? 0.591 -20.291 6.816 1.00 93.81 90 VAL A O 1
ATOM 710 N N . LEU A 1 91 ? 0.345 -18.542 8.210 1.00 89.94 91 LEU A N 1
ATOM 711 C CA . LEU A 1 91 ? 0.042 -19.326 9.406 1.00 89.94 91 LEU A CA 1
ATOM 712 C C . LEU A 1 91 ? -1.397 -19.855 9.398 1.00 89.94 91 LEU A C 1
ATOM 714 O O . LEU A 1 91 ? -2.292 -19.267 8.789 1.00 89.94 91 LEU A O 1
ATOM 718 N N . ASP A 1 92 ? -1.635 -20.932 10.148 1.00 89.62 92 ASP A N 1
ATOM 719 C CA . ASP A 1 92 ? -2.981 -21.465 10.356 1.00 89.62 92 ASP A CA 1
ATOM 720 C C . ASP A 1 92 ? -3.928 -20.382 10.897 1.00 89.62 92 ASP A C 1
ATOM 722 O O . ASP A 1 92 ? -3.584 -19.613 11.797 1.00 89.62 92 ASP A O 1
ATOM 726 N N . GLY A 1 93 ? -5.145 -20.331 10.350 1.00 89.94 93 GLY A N 1
ATOM 727 C CA . GLY A 1 93 ? -6.143 -19.320 10.712 1.00 89.94 93 GLY A CA 1
ATOM 728 C C . GLY A 1 93 ? -6.029 -18.001 9.943 1.00 89.94 93 GLY A C 1
ATOM 729 O O . GLY A 1 93 ? -6.816 -17.096 10.220 1.00 89.94 93 GLY A O 1
ATOM 730 N N . TRP A 1 94 ? -5.106 -17.906 8.980 1.00 96.00 94 TRP A N 1
ATOM 731 C CA . TRP A 1 94 ? -5.029 -16.817 8.006 1.00 96.00 94 TRP A CA 1
ATOM 732 C C . TRP A 1 94 ? -5.399 -17.287 6.598 1.00 96.00 94 TRP A C 1
ATOM 734 O O . TRP A 1 94 ? -5.025 -18.373 6.156 1.00 96.00 94 TRP A O 1
ATOM 744 N N . SER A 1 95 ? -6.091 -16.424 5.863 1.00 96.94 95 SER A N 1
ATOM 745 C CA . SER A 1 95 ? -6.210 -16.478 4.411 1.00 96.94 95 SER A CA 1
ATOM 746 C C . SER A 1 95 ? -5.751 -15.142 3.852 1.00 96.94 95 SER A C 1
ATOM 748 O O . SER A 1 95 ? -6.224 -14.091 4.278 1.00 96.94 95 SER A O 1
ATOM 750 N N . ILE A 1 96 ? -4.791 -15.182 2.932 1.00 97.88 96 ILE A N 1
ATOM 751 C CA . ILE A 1 96 ? -4.242 -13.989 2.293 1.00 97.88 96 ILE A CA 1
ATOM 752 C C . ILE A 1 96 ? -4.398 -14.167 0.792 1.00 97.88 96 ILE A C 1
ATOM 754 O O . ILE A 1 96 ? -3.900 -15.135 0.213 1.00 97.88 96 ILE A O 1
ATOM 758 N N . THR A 1 97 ? -5.136 -13.250 0.180 1.00 98.06 97 THR A N 1
ATOM 759 C CA . THR A 1 97 ? -5.487 -13.299 -1.243 1.00 98.06 97 THR A CA 1
ATOM 760 C C . THR A 1 97 ? -5.230 -11.958 -1.905 1.00 98.06 97 THR A C 1
ATOM 762 O O . THR A 1 97 ? -5.113 -10.942 -1.229 1.00 98.06 97 THR A O 1
ATOM 765 N N . PHE A 1 98 ? -5.170 -11.956 -3.229 1.00 98.25 98 PHE A N 1
ATOM 766 C CA . PHE A 1 98 ? -4.934 -10.765 -4.037 1.00 98.25 98 PHE A CA 1
ATOM 767 C C . PHE A 1 98 ? -6.148 -10.527 -4.927 1.00 98.25 98 PHE A C 1
ATOM 769 O O . PHE A 1 98 ? -6.753 -11.498 -5.390 1.00 98.25 98 PHE A O 1
ATOM 776 N N . GLU A 1 99 ? -6.483 -9.265 -5.190 1.00 97.06 99 GLU A N 1
ATOM 777 C CA . GLU A 1 99 ? -7.514 -8.900 -6.172 1.00 97.06 99 GLU A CA 1
ATOM 778 C C . GLU A 1 99 ? -7.19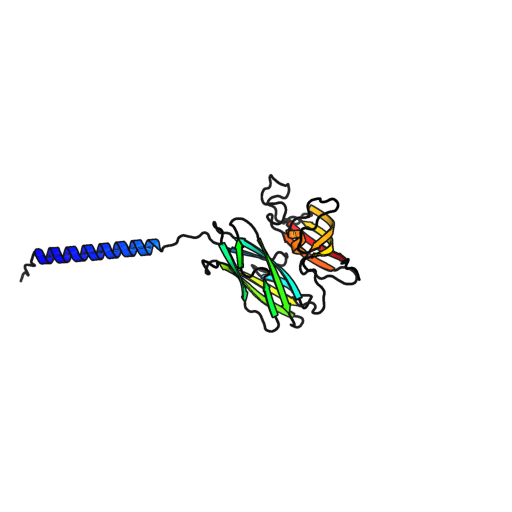1 -9.517 -7.534 1.00 97.06 99 GLU A C 1
ATOM 780 O O . GLU A 1 99 ? -8.046 -10.141 -8.164 1.00 97.06 99 GLU A O 1
ATOM 785 N N . HIS A 1 100 ? -5.914 -9.461 -7.917 1.00 97.56 100 HIS A N 1
ATOM 786 C CA . HIS A 1 100 ? -5.395 -10.123 -9.103 1.00 97.56 100 HIS A CA 1
ATOM 787 C C . HIS A 1 100 ? -4.287 -11.110 -8.724 1.00 97.56 100 HIS A C 1
ATOM 789 O O . HIS A 1 100 ? -3.221 -10.727 -8.251 1.00 97.56 100 HIS A O 1
ATOM 795 N N . GLY A 1 101 ? -4.501 -12.409 -8.956 1.00 97.31 101 GLY A N 1
ATOM 796 C CA . GLY A 1 101 ? -3.460 -13.422 -8.716 1.00 97.31 101 GLY A CA 1
ATOM 797 C C . GLY A 1 101 ? -2.288 -13.349 -9.707 1.00 97.31 101 GLY A C 1
ATOM 798 O O . GLY A 1 101 ? -1.189 -13.819 -9.408 1.00 97.31 101 GLY A O 1
ATOM 799 N N . VAL A 1 102 ? -2.523 -12.769 -10.887 1.00 97.69 102 VAL A N 1
ATOM 800 C CA . VAL A 1 102 ? -1.518 -12.452 -11.908 1.00 97.69 102 VAL A CA 1
ATOM 801 C C . VAL A 1 102 ? -1.865 -11.091 -12.506 1.00 97.69 102 VAL A C 1
ATOM 803 O O . VAL A 1 102 ? -3.039 -10.852 -12.784 1.00 97.69 102 VAL A O 1
ATOM 806 N N . MET A 1 103 ? -0.871 -10.232 -12.721 1.00 96.50 103 MET A N 1
ATOM 807 C CA . MET A 1 103 ? -1.034 -8.938 -13.394 1.00 96.50 103 MET A CA 1
ATOM 808 C C . MET A 1 103 ? -0.033 -8.801 -14.531 1.00 96.50 103 MET A C 1
ATOM 810 O O . MET A 1 103 ? 1.119 -9.193 -14.369 1.00 96.50 103 MET A O 1
ATOM 814 N N . GLU A 1 104 ? -0.473 -8.249 -15.658 1.00 95.19 104 GLU A N 1
ATOM 815 C CA . GLU A 1 104 ? 0.393 -7.838 -16.763 1.00 95.19 104 GLU A CA 1
ATOM 816 C C . GLU A 1 104 ? 0.743 -6.359 -16.587 1.00 95.19 104 GLU A C 1
ATOM 818 O O . GLU A 1 104 ? -0.150 -5.522 -16.465 1.00 95.19 104 GLU A O 1
ATOM 823 N N . ILE A 1 105 ? 2.037 -6.055 -16.523 1.00 93.12 105 ILE A N 1
ATOM 824 C CA . ILE A 1 105 ? 2.551 -4.743 -16.135 1.00 93.12 105 ILE A CA 1
ATOM 825 C C . ILE A 1 105 ? 3.545 -4.283 -17.195 1.00 93.12 105 ILE A C 1
ATOM 827 O O . ILE A 1 105 ? 4.529 -4.970 -17.486 1.00 93.12 105 ILE A O 1
ATOM 831 N N . GLU A 1 106 ? 3.266 -3.131 -17.797 1.00 92.31 106 GLU A N 1
ATOM 832 C CA . GLU A 1 106 ? 4.157 -2.479 -18.757 1.00 92.31 106 GLU A CA 1
ATOM 833 C C . GLU A 1 106 ? 5.420 -1.937 -18.061 1.00 92.31 106 GLU A C 1
ATOM 835 O O . GLU A 1 106 ? 5.396 -1.717 -16.850 1.00 92.31 106 GLU A O 1
ATOM 840 N N . PRO A 1 107 ? 6.534 -1.753 -18.790 1.00 88.69 107 PRO A N 1
ATOM 841 C CA . PRO A 1 107 ? 7.702 -1.027 -18.295 1.00 88.69 107 PRO A CA 1
ATOM 842 C C . PRO A 1 107 ? 7.325 0.379 -17.858 1.00 88.69 107 PRO A C 1
ATOM 844 O O . PRO A 1 107 ? 6.454 0.981 -18.481 1.00 88.69 107 PRO A O 1
ATOM 847 N N . GLU A 1 108 ? 8.053 0.921 -16.884 1.00 73.06 108 GLU A N 1
ATOM 848 C CA . GLU A 1 108 ? 7.947 2.333 -16.495 1.00 73.06 108 GLU A CA 1
ATOM 849 C C . GLU A 1 108 ? 6.513 2.726 -16.108 1.00 73.06 108 GLU A C 1
ATOM 851 O O . GLU A 1 108 ? 5.789 3.427 -16.815 1.00 73.06 108 GLU A O 1
ATOM 856 N N . GLY A 1 109 ? 6.102 2.256 -14.935 1.00 75.25 109 GLY A N 1
ATOM 857 C CA . GLY A 1 109 ? 4.835 2.617 -14.325 1.00 75.25 109 GLY A CA 1
ATOM 858 C C . GLY A 1 109 ? 4.611 1.824 -13.049 1.00 75.25 109 GLY A C 1
ATOM 859 O O . GLY A 1 109 ? 4.938 0.638 -12.970 1.00 75.25 109 GLY A O 1
ATOM 860 N N . ILE A 1 110 ? 4.033 2.478 -12.045 1.00 89.75 110 ILE A N 1
ATOM 861 C CA . ILE A 1 110 ? 3.589 1.805 -10.830 1.00 89.75 110 ILE A CA 1
ATOM 862 C C . ILE A 1 110 ? 2.134 1.398 -11.015 1.00 89.75 110 ILE A C 1
ATOM 864 O O . ILE A 1 110 ? 1.251 2.234 -11.200 1.00 89.75 110 ILE A O 1
ATOM 868 N N . GLN A 1 111 ? 1.888 0.095 -10.940 1.00 94.25 111 GLN A N 1
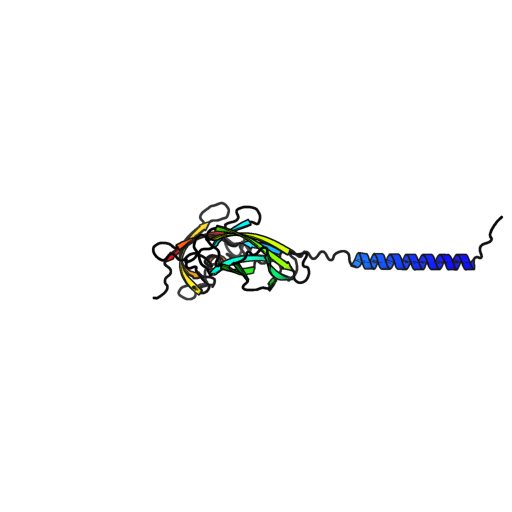ATOM 869 C CA . GLN A 1 111 ? 0.548 -0.449 -10.755 1.00 94.25 111 GLN A CA 1
ATOM 870 C C . GLN A 1 111 ? 0.358 -0.870 -9.302 1.00 94.25 111 GLN A C 1
ATOM 872 O O . GLN A 1 111 ? 1.310 -0.965 -8.531 1.00 94.25 111 GLN A O 1
ATOM 877 N N . TRP A 1 112 ? -0.883 -1.143 -8.914 1.00 96.00 112 TRP A N 1
ATOM 878 C CA . TRP A 1 112 ? -1.197 -1.611 -7.571 1.00 96.00 112 TRP A CA 1
ATOM 879 C C . TRP A 1 112 ? -2.040 -2.881 -7.600 1.00 96.00 112 TRP A C 1
ATOM 881 O O . TRP A 1 112 ? -2.792 -3.141 -8.539 1.00 96.00 112 TRP A O 1
ATOM 891 N N . ASN A 1 113 ? -1.949 -3.654 -6.525 1.00 97.38 113 ASN A N 1
ATOM 892 C CA . ASN A 1 113 ? -2.806 -4.801 -6.278 1.00 97.38 113 ASN A CA 1
ATOM 893 C C . ASN A 1 113 ? -3.360 -4.715 -4.859 1.00 97.38 113 ASN A C 1
ATOM 895 O O . ASN A 1 113 ? -2.613 -4.475 -3.904 1.00 97.38 113 ASN A O 1
ATOM 899 N N . THR A 1 114 ? -4.664 -4.934 -4.710 1.00 97.94 114 THR A N 1
ATOM 900 C CA . THR A 1 114 ? -5.270 -5.020 -3.384 1.00 97.94 114 THR A CA 1
ATOM 901 C C . THR A 1 114 ? -4.953 -6.384 -2.783 1.00 97.94 114 THR A C 1
ATOM 903 O O . THR A 1 114 ? -5.275 -7.425 -3.360 1.00 97.94 114 THR A O 1
ATOM 906 N N . ILE A 1 115 ? -4.333 -6.386 -1.607 1.00 98.19 115 ILE A N 1
ATOM 907 C CA . ILE A 1 115 ? -4.147 -7.581 -0.785 1.00 98.19 115 ILE A CA 1
ATOM 908 C C . ILE A 1 115 ? -5.270 -7.637 0.249 1.00 98.19 115 ILE A C 1
ATOM 910 O O . ILE A 1 115 ? -5.572 -6.646 0.908 1.00 98.19 115 ILE A O 1
ATOM 914 N N . TYR A 1 116 ? -5.903 -8.797 0.385 1.00 97.94 116 TYR A N 1
ATOM 915 C CA . TYR A 1 116 ? -6.963 -9.048 1.354 1.00 97.94 116 TYR A CA 1
ATOM 916 C C . TYR A 1 116 ? -6.467 -10.003 2.427 1.00 97.94 116 TYR A C 1
ATOM 918 O O . TYR A 1 116 ? -5.905 -11.057 2.120 1.00 97.94 116 TYR A O 1
ATOM 926 N N . TYR A 1 117 ? -6.743 -9.646 3.674 1.00 96.69 117 TYR A N 1
ATOM 927 C CA . TYR A 1 117 ? -6.428 -10.434 4.850 1.00 96.69 117 TYR A CA 1
ATOM 928 C C . TYR A 1 117 ? -7.733 -10.931 5.464 1.00 96.69 117 TYR A C 1
ATOM 930 O O . TYR A 1 117 ? -8.588 -10.133 5.842 1.00 96.69 117 TYR A O 1
ATOM 938 N N . GLU A 1 118 ? -7.891 -12.242 5.602 1.00 95.69 118 GLU A N 1
ATOM 939 C CA . GLU A 1 118 ? -8.926 -12.828 6.449 1.00 95.69 118 GLU A CA 1
ATOM 940 C C . GLU A 1 118 ? -8.264 -13.596 7.585 1.00 95.69 118 GLU A C 1
ATOM 942 O O . GLU A 1 118 ? -7.407 -14.450 7.354 1.00 95.69 118 GLU A O 1
ATOM 947 N N . SER A 1 119 ? -8.645 -13.291 8.823 1.00 92.12 119 SER A N 1
ATOM 948 C CA . SER A 1 119 ? -8.027 -13.899 9.996 1.00 92.12 119 SER A CA 1
ATOM 949 C C . SER A 1 119 ? -9.034 -14.171 11.097 1.00 92.12 119 SER A C 1
ATOM 951 O O . SER A 1 119 ? -9.857 -13.325 11.446 1.00 92.12 119 SER A O 1
ATOM 953 N N . SER A 1 120 ? -8.927 -15.360 11.685 1.00 89.31 120 SER A N 1
ATOM 954 C CA . SER A 1 120 ? -9.542 -15.694 12.974 1.00 89.31 120 SER A CA 1
ATOM 955 C C . SER A 1 120 ? -8.510 -15.755 14.102 1.00 89.31 120 SER A C 1
ATOM 957 O O . SER A 1 120 ? -8.795 -16.290 15.175 1.00 89.31 120 SER A O 1
ATOM 959 N N . SER A 1 121 ? -7.286 -15.293 13.840 1.00 88.25 121 SER A N 1
ATOM 960 C CA . SER A 1 121 ? -6.197 -15.344 14.809 1.00 88.25 121 SER A CA 1
ATOM 961 C C . SER A 1 121 ? -6.441 -14.380 15.973 1.00 88.25 121 SER A C 1
ATOM 963 O O . SER A 1 121 ? -7.077 -13.337 15.798 1.00 88.25 121 SER A O 1
ATOM 965 N N . PRO A 1 122 ? -5.954 -14.708 17.183 1.00 90.12 122 PRO A N 1
ATOM 966 C CA . PRO A 1 122 ? -6.027 -13.792 18.312 1.00 90.12 122 PRO A CA 1
ATOM 967 C C . PRO A 1 122 ? -5.172 -12.540 18.072 1.00 90.12 122 PRO A C 1
ATOM 969 O O . PRO A 1 122 ? -4.380 -12.459 17.135 1.00 90.12 122 PRO A O 1
ATOM 972 N N . LYS A 1 123 ? -5.305 -11.562 18.972 1.00 94.19 123 LYS A N 1
ATOM 973 C CA . LYS A 1 123 ? -4.418 -10.397 18.991 1.00 94.19 123 LYS A CA 1
ATOM 974 C C . LYS A 1 123 ? -2.963 -10.835 19.125 1.00 94.19 123 LYS A C 1
ATOM 976 O O . LYS A 1 123 ? -2.646 -11.685 19.960 1.00 94.19 123 LYS A O 1
ATOM 981 N N . GLY A 1 124 ? -2.089 -10.219 18.346 1.00 94.62 124 GLY A N 1
ATOM 982 C CA . GLY A 1 124 ? -0.681 -10.576 18.304 1.00 94.62 124 GLY A CA 1
ATOM 983 C C . GLY A 1 124 ? -0.006 -10.084 17.037 1.00 94.62 124 GLY A C 1
ATOM 984 O O . GLY A 1 124 ? -0.624 -9.419 16.208 1.00 94.62 124 GLY A O 1
ATOM 985 N N . THR A 1 125 ? 1.265 -10.439 16.909 1.00 96.38 125 THR A N 1
ATOM 986 C CA . THR A 1 125 ? 2.095 -10.094 15.759 1.00 96.38 125 THR A CA 1
ATOM 987 C C . THR A 1 125 ? 2.408 -11.351 14.967 1.00 96.38 125 THR A C 1
ATOM 989 O O . THR A 1 125 ? 2.876 -12.350 15.518 1.00 96.38 125 THR A O 1
ATOM 992 N N . TYR A 1 126 ? 2.181 -11.273 13.665 1.00 96.31 126 TYR A N 1
ATOM 993 C CA . TYR A 1 126 ? 2.393 -12.347 12.710 1.00 96.31 126 TYR A CA 1
ATOM 994 C C . TYR A 1 126 ? 3.260 -11.849 11.562 1.00 96.31 126 TYR A C 1
ATOM 996 O O . TYR A 1 126 ? 3.406 -10.647 11.352 1.00 96.31 126 TYR A O 1
ATOM 1004 N N . PHE A 1 127 ? 3.851 -12.776 10.818 1.00 96.56 127 PHE A N 1
ATOM 1005 C CA . PHE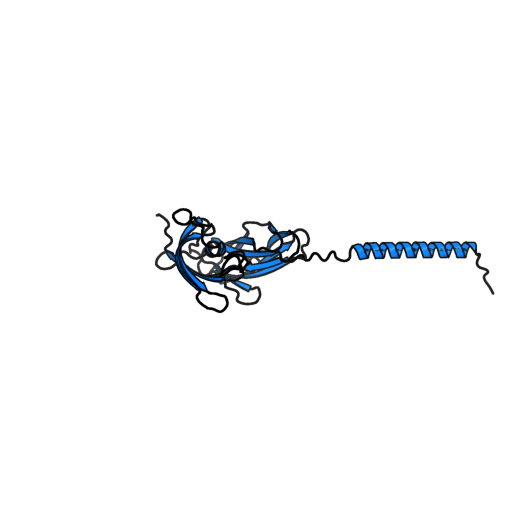 A 1 127 ? 4.667 -12.442 9.662 1.00 96.56 127 PHE A CA 1
ATOM 1006 C C . PHE A 1 127 ? 4.219 -13.257 8.464 1.00 96.56 127 PHE A C 1
ATOM 1008 O O . PHE A 1 127 ? 3.939 -14.444 8.602 1.00 96.56 127 PHE A O 1
ATOM 1015 N N . VAL A 1 128 ? 4.203 -12.614 7.305 1.00 97.81 128 VAL A N 1
ATOM 1016 C CA . VAL A 1 128 ? 3.965 -13.250 6.011 1.00 97.81 128 VAL A CA 1
ATOM 1017 C C . VAL A 1 128 ? 4.939 -12.662 5.000 1.00 97.81 128 VAL A C 1
ATOM 1019 O O . VAL A 1 128 ? 5.288 -11.482 5.075 1.00 97.81 128 VAL A O 1
ATOM 1022 N N . ASN A 1 129 ? 5.386 -13.488 4.065 1.00 98.12 129 ASN A N 1
ATOM 1023 C CA . ASN A 1 129 ? 6.156 -13.040 2.916 1.00 98.12 129 ASN A CA 1
ATOM 1024 C C . ASN A 1 129 ? 5.215 -12.881 1.723 1.00 98.12 129 ASN A C 1
ATOM 1026 O O . ASN A 1 129 ? 4.448 -13.795 1.419 1.00 98.12 129 ASN A O 1
ATOM 1030 N N . ILE A 1 130 ? 5.267 -11.736 1.051 1.00 98.31 130 ILE A N 1
ATOM 1031 C CA . ILE A 1 130 ? 4.533 -11.515 -0.191 1.00 98.31 130 ILE A CA 1
ATOM 1032 C C . ILE A 1 130 ? 5.532 -11.486 -1.329 1.00 98.31 130 ILE A C 1
ATOM 1034 O O . ILE A 1 130 ? 6.413 -10.636 -1.355 1.00 98.31 130 ILE A O 1
ATOM 1038 N N . THR A 1 131 ? 5.377 -12.418 -2.260 1.00 98.25 131 THR A N 1
ATOM 1039 C CA . THR A 1 131 ? 6.277 -12.587 -3.398 1.00 98.25 131 THR A CA 1
ATOM 1040 C C . THR A 1 131 ? 5.508 -12.324 -4.685 1.00 98.25 131 THR A C 1
ATOM 1042 O O . THR A 1 131 ? 4.415 -12.866 -4.879 1.00 98.25 131 THR A O 1
ATOM 1045 N N . ALA A 1 132 ? 6.104 -11.560 -5.595 1.00 97.69 132 ALA A N 1
ATOM 1046 C CA . ALA A 1 132 ? 5.658 -11.457 -6.976 1.00 97.69 132 ALA A CA 1
ATOM 1047 C C . ALA A 1 132 ? 6.789 -11.922 -7.891 1.00 97.69 132 ALA A C 1
ATOM 1049 O O . ALA A 1 132 ? 7.918 -11.453 -7.793 1.00 97.69 132 ALA A O 1
ATOM 1050 N N . ALA A 1 133 ? 6.495 -12.891 -8.753 1.00 97.12 133 ALA A N 1
ATOM 1051 C CA . ALA A 1 133 ? 7.478 -13.490 -9.649 1.00 97.12 133 ALA A CA 1
ATOM 1052 C C . ALA A 1 133 ? 6.968 -13.472 -11.085 1.00 97.12 133 ALA A C 1
ATOM 1054 O O . ALA A 1 133 ? 5.790 -13.761 -11.323 1.00 97.12 133 ALA A O 1
ATOM 1055 N N . SER A 1 134 ? 7.853 -13.190 -12.037 1.00 95.50 134 SER A N 1
ATOM 1056 C CA . SER A 1 134 ? 7.529 -13.269 -13.457 1.00 95.50 134 SER A CA 1
ATOM 1057 C C . SER A 1 134 ? 7.031 -14.671 -13.805 1.00 95.50 134 SER A C 1
ATOM 1059 O O . SER A 1 134 ? 7.580 -15.699 -13.392 1.00 95.50 134 SER A O 1
ATOM 1061 N N . VAL A 1 135 ? 5.947 -14.721 -14.574 1.00 95.50 135 VAL A N 1
ATOM 1062 C CA . VAL A 1 135 ? 5.366 -15.959 -15.092 1.00 95.50 135 VAL A CA 1
ATOM 1063 C C . VAL A 1 135 ? 6.299 -16.597 -16.120 1.00 95.50 135 VAL A C 1
ATOM 1065 O O . VAL A 1 135 ? 6.356 -17.826 -16.200 1.00 95.50 135 VAL A O 1
ATOM 1068 N N . ASN A 1 136 ? 7.032 -15.775 -16.873 1.00 90.31 136 ASN A N 1
ATOM 1069 C CA . ASN A 1 136 ? 7.917 -16.209 -17.948 1.00 90.31 136 ASN A CA 1
ATOM 1070 C C . ASN A 1 136 ? 9.327 -16.543 -17.443 1.00 90.31 136 ASN A C 1
ATOM 1072 O O . ASN A 1 136 ? 9.976 -17.431 -17.996 1.00 90.31 136 ASN A O 1
ATOM 1076 N N . ASN A 1 137 ? 9.782 -15.874 -16.380 1.00 91.56 137 ASN A N 1
ATOM 1077 C CA . ASN A 1 137 ? 11.082 -16.110 -15.763 1.00 91.56 137 ASN A CA 1
ATOM 1078 C C . ASN A 1 137 ? 11.005 -16.030 -14.223 1.00 91.56 137 ASN A C 1
ATOM 1080 O O . ASN A 1 137 ? 11.252 -14.970 -13.660 1.00 91.56 137 ASN A O 1
ATOM 1084 N N . PRO A 1 138 ? 10.718 -17.136 -13.511 1.00 91.81 138 PRO A N 1
ATOM 1085 C CA . PRO A 1 138 ? 10.534 -17.125 -12.054 1.00 91.81 138 PRO A CA 1
ATOM 1086 C C . PRO A 1 138 ? 11.742 -16.672 -11.214 1.00 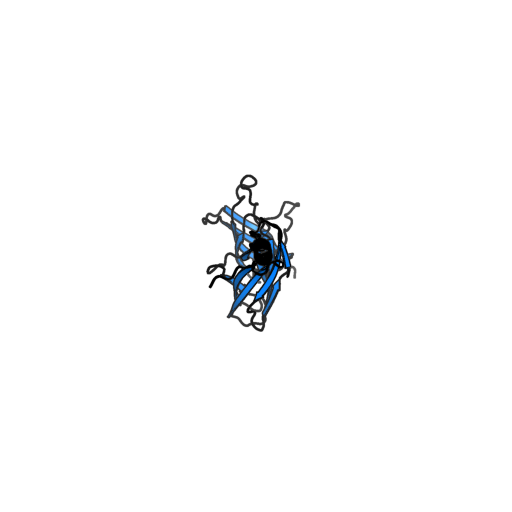91.81 138 PRO A C 1
ATOM 1088 O O . PRO A 1 138 ? 11.585 -16.467 -10.008 1.00 91.81 138 PRO A O 1
ATOM 1091 N N . ASP A 1 139 ? 12.930 -16.554 -11.817 1.00 91.06 139 ASP A N 1
ATOM 1092 C CA . ASP A 1 139 ? 14.111 -15.976 -11.166 1.00 91.06 139 ASP A CA 1
ATOM 1093 C C . ASP A 1 139 ? 14.020 -14.443 -11.069 1.00 91.06 139 ASP A C 1
ATOM 1095 O O . ASP A 1 139 ? 14.634 -13.849 -10.185 1.00 91.06 139 ASP A O 1
ATOM 1099 N N . VAL A 1 140 ? 13.209 -13.811 -11.925 1.00 92.94 140 VAL A N 1
ATOM 1100 C CA . VAL A 1 140 ? 12.797 -12.408 -11.804 1.00 92.94 140 VAL A CA 1
ATOM 1101 C C . VAL A 1 140 ? 11.642 -12.360 -10.823 1.00 92.94 140 VAL A C 1
ATOM 1103 O O . VAL A 1 140 ? 10.499 -12.697 -11.146 1.00 92.94 140 VAL A O 1
ATOM 1106 N N . LYS A 1 141 ? 11.954 -11.979 -9.596 1.00 95.56 141 LYS A N 1
ATOM 1107 C CA . LYS A 1 141 ? 10.981 -11.864 -8.523 1.00 95.56 141 LYS A CA 1
ATOM 1108 C C . LYS A 1 141 ? 11.460 -10.861 -7.502 1.00 95.56 141 LYS A C 1
ATOM 1110 O O . LYS A 1 141 ? 12.664 -10.684 -7.334 1.00 95.56 141 LYS A O 1
ATOM 1115 N N . ASP A 1 142 ? 10.502 -10.334 -6.772 1.00 97.06 142 ASP A N 1
ATOM 1116 C CA . ASP A 1 142 ? 10.758 -9.548 -5.586 1.00 97.06 142 ASP A CA 1
ATOM 1117 C C . ASP A 1 142 ? 9.824 -9.977 -4.455 1.00 97.06 142 ASP A C 1
ATOM 1119 O O . ASP A 1 142 ? 8.837 -10.701 -4.672 1.00 97.06 142 ASP A O 1
ATOM 1123 N N . ARG A 1 143 ? 10.202 -9.628 -3.228 1.00 97.12 143 ARG A N 1
ATOM 1124 C CA . ARG A 1 143 ? 9.521 -10.052 -2.018 1.00 97.12 143 ARG A CA 1
ATOM 1125 C C . ARG A 1 143 ? 9.638 -9.001 -0.929 1.00 97.12 143 ARG A C 1
ATOM 1127 O O . ARG A 1 143 ? 10.721 -8.802 -0.392 1.00 97.12 143 ARG A O 1
ATOM 1134 N N . LEU A 1 144 ? 8.486 -8.559 -0.443 1.00 96.25 144 LEU A N 1
ATOM 1135 C CA . LEU A 1 144 ? 8.376 -7.831 0.816 1.00 96.25 144 LEU A CA 1
ATOM 1136 C C . LEU A 1 144 ? 7.891 -8.744 1.948 1.00 96.25 144 LEU A C 1
ATOM 1138 O O . LEU A 1 144 ? 7.259 -9.787 1.731 1.00 96.25 144 LEU A O 1
ATOM 1142 N N . ARG A 1 145 ? 8.169 -8.347 3.186 1.00 98.06 145 ARG A N 1
ATOM 1143 C CA . ARG A 1 145 ? 7.689 -9.015 4.396 1.00 98.06 145 ARG A CA 1
ATOM 1144 C C . ARG A 1 145 ? 6.708 -8.112 5.126 1.00 98.06 145 ARG A C 1
ATOM 1146 O O . ARG A 1 145 ? 7.026 -6.985 5.482 1.00 98.06 145 ARG A O 1
ATOM 1153 N N . LEU A 1 146 ? 5.530 -8.637 5.440 1.00 98.12 146 LEU A N 1
ATOM 1154 C CA . LEU A 1 146 ? 4.548 -7.917 6.244 1.00 98.12 146 LEU A CA 1
ATOM 1155 C C . LEU A 1 146 ? 4.596 -8.409 7.687 1.00 98.12 146 LEU A C 1
ATOM 1157 O O . LEU A 1 146 ? 4.519 -9.613 7.948 1.00 98.12 146 LEU A O 1
ATOM 1161 N N . ARG A 1 147 ? 4.700 -7.469 8.627 1.00 97.69 147 ARG A N 1
ATOM 1162 C CA . ARG A 1 147 ? 4.430 -7.679 10.049 1.00 97.69 147 ARG A CA 1
ATOM 1163 C C . ARG A 1 147 ? 2.967 -7.326 10.306 1.00 97.69 147 ARG A C 1
ATOM 1165 O O . ARG A 1 147 ? 2.623 -6.153 10.404 1.00 97.69 147 ARG A O 1
ATOM 1172 N N . LEU A 1 148 ? 2.118 -8.342 10.401 1.00 97.00 148 LEU A N 1
ATOM 1173 C CA . LEU A 1 148 ? 0.685 -8.186 10.634 1.00 97.00 148 LEU A CA 1
ATOM 1174 C C . LEU A 1 148 ? 0.429 -8.071 12.140 1.00 97.00 148 LEU A C 1
ATOM 1176 O O . LEU A 1 148 ? 0.581 -9.048 12.876 1.00 97.00 148 LEU A O 1
ATOM 1180 N N . ASP A 1 149 ? 0.038 -6.887 12.594 1.00 95.88 149 ASP A N 1
ATOM 1181 C CA . ASP A 1 149 ? -0.275 -6.597 13.989 1.00 95.88 149 ASP A CA 1
ATOM 1182 C C . ASP A 1 149 ? -1.799 -6.614 14.185 1.00 95.88 149 ASP A C 1
ATOM 1184 O O . ASP A 1 149 ? -2.500 -5.655 13.867 1.00 95.88 149 ASP A O 1
ATOM 1188 N N . VAL A 1 150 ? -2.331 -7.716 14.725 1.00 94.38 150 VAL A N 1
ATOM 1189 C CA . VAL A 1 150 ? -3.760 -7.847 15.050 1.00 94.38 150 VAL A CA 1
ATOM 1190 C C . VAL A 1 150 ? -4.052 -7.071 16.331 1.00 94.38 150 VAL A C 1
ATOM 1192 O O . VAL A 1 150 ? -3.836 -7.559 17.446 1.00 94.38 150 VAL A O 1
ATOM 1195 N N . THR A 1 151 ? -4.548 -5.847 16.180 1.00 87.56 151 THR A N 1
ATOM 1196 C CA . THR A 1 151 ? -4.844 -4.932 17.295 1.00 87.56 151 THR A CA 1
ATOM 1197 C C . THR A 1 151 ? -6.279 -5.098 17.800 1.00 87.56 151 THR A C 1
ATOM 1199 O O . THR A 1 151 ? -6.553 -4.997 19.009 1.00 87.56 151 THR A O 1
ATOM 1202 N N . LYS A 1 152 ? -7.202 -5.418 16.887 1.00 86.50 152 LYS A N 1
ATOM 1203 C CA . LYS A 1 152 ? -8.634 -5.647 17.118 1.00 86.50 152 LYS A CA 1
ATOM 1204 C C . LYS A 1 152 ? -9.115 -6.799 16.234 1.00 86.50 152 LYS A C 1
ATOM 1206 O O . LYS A 1 152 ? -8.547 -7.069 15.185 1.00 86.50 152 LYS A O 1
ATOM 1211 N N . THR A 1 153 ? -10.150 -7.498 16.687 1.00 84.81 153 THR A N 1
ATOM 1212 C CA . THR A 1 153 ? -10.713 -8.670 15.986 1.00 84.81 153 THR A CA 1
ATOM 1213 C C . THR A 1 153 ? -12.183 -8.471 15.626 1.00 84.81 153 THR A C 1
ATOM 1215 O O . THR A 1 153 ? -12.843 -9.390 15.164 1.00 84.81 153 THR A O 1
ATOM 1218 N N . ASP A 1 154 ? -12.725 -7.291 15.897 1.00 87.31 154 ASP A N 1
ATOM 1219 C CA . ASP A 1 154 ? -14.139 -6.935 15.778 1.00 87.31 154 ASP A CA 1
ATOM 1220 C C . ASP A 1 154 ? -14.335 -5.502 15.257 1.00 87.31 154 ASP A C 1
ATOM 1222 O O . ASP A 1 154 ? -15.454 -4.983 15.272 1.00 87.31 154 ASP A O 1
ATOM 1226 N N . GLY A 1 155 ? -13.257 -4.862 14.794 1.00 87.69 155 GLY A N 1
ATOM 1227 C CA . GLY A 1 155 ? -13.309 -3.550 14.172 1.00 87.69 155 GLY A CA 1
ATOM 1228 C C . GLY A 1 155 ? -14.003 -3.581 12.814 1.00 87.69 155 GLY A C 1
ATOM 1229 O O . GLY A 1 155 ? -14.402 -4.624 12.285 1.00 87.69 155 GLY A O 1
ATOM 1230 N N . VAL A 1 156 ? -14.162 -2.390 12.247 1.00 89.69 156 VAL A N 1
ATOM 1231 C CA . VAL A 1 156 ? -14.742 -2.199 10.921 1.00 89.69 156 VAL A CA 1
ATOM 1232 C C . VAL A 1 156 ? -13.773 -1.353 10.122 1.00 89.69 156 VAL A C 1
ATOM 1234 O O . VAL A 1 156 ? -13.477 -0.236 10.523 1.00 89.69 156 VAL A O 1
ATOM 1237 N N . THR A 1 157 ? -13.327 -1.853 8.980 1.00 93.06 157 THR A N 1
ATOM 1238 C CA . THR A 1 157 ? -12.447 -1.113 8.077 1.00 93.06 157 THR A CA 1
ATOM 1239 C C . THR A 1 157 ? -13.198 -0.560 6.883 1.00 93.06 157 THR A C 1
ATOM 1241 O O . THR A 1 157 ? -14.300 -1.014 6.539 1.00 93.06 157 THR A O 1
ATOM 1244 N N . THR A 1 158 ? -12.631 0.477 6.287 1.00 93.62 158 THR A N 1
ATOM 1245 C CA . THR A 1 158 ? -13.018 0.978 4.972 1.00 93.62 158 THR A CA 1
ATOM 1246 C C . THR A 1 158 ? -12.780 -0.078 3.900 1.00 93.62 158 THR A C 1
ATOM 1248 O O . THR A 1 158 ? -11.757 -0.763 3.858 1.00 93.62 158 THR A O 1
ATOM 1251 N N . LYS A 1 159 ? -13.752 -0.191 3.000 1.00 93.25 159 LYS A N 1
ATOM 1252 C CA . LYS A 1 159 ? -13.707 -1.061 1.824 1.00 93.25 159 LYS A CA 1
ATOM 1253 C C . LYS A 1 159 ? -13.922 -0.232 0.570 1.00 93.25 159 LYS A C 1
ATOM 1255 O O . LYS A 1 159 ? -14.416 0.890 0.648 1.00 93.25 159 LYS A O 1
ATOM 1260 N N . LYS A 1 160 ? -13.594 -0.805 -0.586 1.00 92.94 160 LYS A N 1
ATOM 1261 C CA . LYS A 1 160 ? -13.847 -0.171 -1.881 1.00 92.94 160 LYS A CA 1
ATOM 1262 C C . LYS A 1 160 ? -15.302 0.309 -1.980 1.00 92.94 160 LYS A C 1
ATOM 1264 O O . LYS A 1 160 ? -16.217 -0.469 -1.706 1.00 92.94 160 LYS A O 1
ATOM 1269 N N . GLY A 1 161 ? -15.495 1.580 -2.325 1.00 90.50 161 GLY A N 1
ATOM 1270 C CA . GLY A 1 161 ? -16.809 2.222 -2.416 1.00 90.50 161 GLY A CA 1
ATOM 1271 C C . GLY A 1 161 ? -17.332 2.838 -1.109 1.00 90.50 161 GLY A C 1
ATOM 1272 O O . GLY A 1 161 ? -18.353 3.527 -1.134 1.00 90.50 161 GLY A O 1
ATOM 1273 N N . ASP A 1 162 ? -16.666 2.639 0.037 1.00 90.81 162 ASP A N 1
ATOM 1274 C CA . ASP A 1 162 ? -17.069 3.294 1.285 1.00 90.81 162 ASP A CA 1
ATOM 1275 C C . ASP A 1 162 ? -16.848 4.806 1.196 1.00 90.81 162 ASP A C 1
ATOM 1277 O O . ASP A 1 162 ? -15.739 5.274 0.934 1.00 90.81 162 ASP A O 1
ATOM 1281 N N . GLN A 1 163 ? -17.898 5.571 1.491 1.00 88.75 163 GLN A N 1
ATOM 1282 C CA . GLN A 1 163 ? -17.820 7.023 1.611 1.00 88.75 163 GLN A CA 1
ATOM 1283 C C . GLN A 1 163 ? -17.382 7.425 3.022 1.00 88.75 163 GLN A C 1
ATOM 1285 O O . GLN A 1 163 ? -17.948 6.976 4.027 1.00 88.75 163 GLN A O 1
ATOM 1290 N N . VAL A 1 164 ? -16.373 8.289 3.097 1.00 88.12 164 VAL A N 1
ATOM 1291 C CA . VAL A 1 164 ? -15.778 8.771 4.348 1.00 88.12 164 VAL A CA 1
ATOM 1292 C C . VAL A 1 164 ? -15.489 10.265 4.275 1.00 88.12 164 VAL A C 1
ATOM 1294 O O . VAL A 1 164 ? -15.201 10.799 3.205 1.00 88.12 164 VAL A O 1
ATOM 1297 N N . LEU A 1 165 ? -15.547 10.941 5.423 1.00 89.25 165 LEU A N 1
ATOM 1298 C CA . LEU A 1 165 ? -14.991 12.283 5.573 1.00 89.25 165 LEU A CA 1
ATOM 1299 C C . LEU A 1 165 ? -13.551 12.162 6.074 1.00 89.25 165 LEU A C 1
ATOM 1301 O O . LEU A 1 165 ? -13.318 11.584 7.140 1.00 89.25 165 LEU A O 1
ATOM 1305 N N . VAL A 1 166 ? -12.609 12.701 5.305 1.00 91.62 166 VAL A N 1
ATOM 1306 C CA . VAL A 1 166 ? -11.172 12.559 5.548 1.00 91.62 166 VAL A CA 1
ATOM 1307 C C . 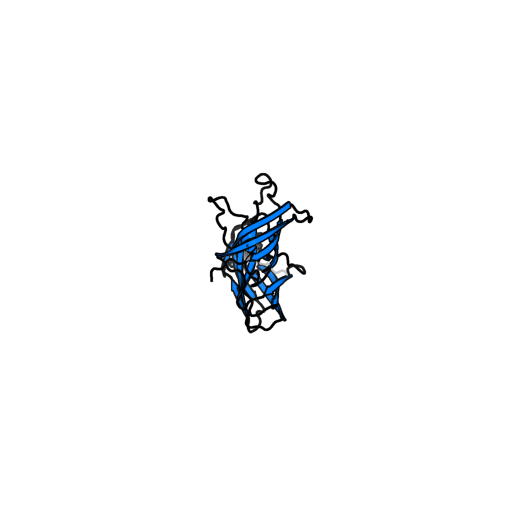VAL A 1 166 ? -10.576 13.927 5.825 1.00 91.62 166 VAL A C 1
ATOM 1309 O O . VAL A 1 166 ? -10.737 14.846 5.024 1.00 91.62 166 VAL A O 1
ATOM 1312 N N . GLU A 1 167 ? -9.878 14.051 6.945 1.00 94.06 167 GLU A N 1
ATOM 1313 C CA . GLU A 1 167 ? -8.912 15.121 7.164 1.00 94.06 167 GLU A CA 1
ATOM 1314 C C . GLU A 1 167 ? -7.543 14.649 6.674 1.00 94.06 167 GLU A C 1
ATOM 1316 O O . GLU A 1 167 ? -7.146 13.513 6.941 1.00 94.06 167 GLU A O 1
ATOM 1321 N N . TYR A 1 168 ? -6.834 15.503 5.939 1.00 95.38 168 TYR A N 1
ATOM 1322 C CA . TYR A 1 168 ? -5.514 15.185 5.411 1.00 95.38 168 TYR A CA 1
ATOM 1323 C C . TYR A 1 168 ? -4.498 16.280 5.707 1.00 95.38 168 TYR A C 1
ATOM 1325 O O . TYR A 1 168 ? -4.825 17.468 5.762 1.00 95.38 168 TYR A O 1
ATOM 1333 N N . VAL A 1 169 ? -3.242 15.859 5.830 1.00 97.44 169 VAL A N 1
ATOM 1334 C CA . VAL A 1 169 ? -2.071 16.734 5.793 1.00 97.44 169 VAL A CA 1
ATOM 1335 C C . VAL A 1 169 ? -1.080 16.150 4.797 1.00 97.44 169 VAL A C 1
ATOM 1337 O O . VAL A 1 169 ? -0.728 14.974 4.896 1.00 97.44 169 VAL A O 1
ATOM 1340 N N . LEU A 1 170 ? -0.654 16.967 3.842 1.00 96.75 170 LEU A N 1
ATOM 1341 C CA . LEU A 1 170 ? 0.286 16.611 2.789 1.00 96.75 170 LEU A CA 1
ATOM 1342 C C . LEU A 1 170 ? 1.668 17.185 3.099 1.00 96.75 170 LEU A C 1
ATOM 1344 O O . LEU A 1 170 ? 1.800 18.377 3.383 1.00 96.75 170 LEU A O 1
ATOM 1348 N N . TRP A 1 171 ? 2.683 16.338 2.984 1.00 97.19 171 TRP A N 1
ATOM 1349 C CA . TRP A 1 171 ? 4.088 16.673 3.159 1.00 97.19 171 TRP A CA 1
ATOM 1350 C C . TRP A 1 171 ? 4.907 16.237 1.940 1.00 97.19 171 TRP A C 1
ATOM 1352 O O . TRP A 1 171 ? 4.556 15.256 1.277 1.00 97.19 171 TRP A O 1
ATOM 1362 N N . ASP A 1 172 ? 6.012 16.930 1.678 1.00 95.31 172 ASP A N 1
ATOM 1363 C CA . ASP A 1 172 ? 7.089 16.398 0.835 1.00 95.31 172 ASP A CA 1
ATOM 1364 C C . ASP A 1 172 ? 7.960 15.389 1.615 1.00 95.31 172 ASP A C 1
ATOM 1366 O O . ASP A 1 172 ? 7.778 15.163 2.819 1.00 95.31 172 ASP A O 1
ATOM 1370 N N . THR A 1 173 ? 8.922 14.759 0.935 1.00 93.69 173 THR A N 1
ATOM 1371 C CA . THR A 1 173 ? 9.857 13.812 1.568 1.00 93.69 173 THR A CA 1
ATOM 1372 C C . THR A 1 173 ? 10.872 14.472 2.502 1.00 93.69 173 THR A C 1
ATOM 1374 O O . THR A 1 173 ? 11.468 13.777 3.325 1.00 93.69 173 THR A O 1
ATOM 1377 N N . ASP A 1 174 ? 11.048 15.792 2.412 1.00 94.00 174 ASP A N 1
ATOM 1378 C CA . ASP A 1 174 ? 11.921 16.577 3.293 1.00 94.00 174 ASP A CA 1
ATOM 1379 C C . ASP A 1 174 ? 11.216 16.987 4.601 1.00 94.00 174 ASP A C 1
ATOM 1381 O O . ASP A 1 174 ? 11.849 17.495 5.532 1.00 94.00 174 ASP A O 1
ATOM 1385 N N . GLY A 1 175 ? 9.910 16.723 4.710 1.00 93.44 175 GLY A N 1
ATOM 1386 C CA . GLY A 1 175 ? 9.098 17.009 5.886 1.00 93.44 175 GLY A CA 1
ATOM 1387 C C . GLY A 1 175 ? 8.521 18.425 5.919 1.00 93.44 175 GLY A C 1
ATOM 1388 O O . GLY A 1 175 ? 8.115 18.881 6.991 1.00 93.44 175 GLY A O 1
ATOM 1389 N N . ASN A 1 176 ? 8.448 19.123 4.784 1.00 96.12 176 ASN A N 1
ATOM 1390 C CA . ASN A 1 176 ? 7.717 20.382 4.671 1.00 96.12 176 ASN A CA 1
ATOM 1391 C C . ASN A 1 176 ? 6.241 20.106 4.382 1.00 96.12 176 ASN A C 1
ATOM 1393 O O . ASN A 1 176 ? 5.898 19.315 3.505 1.00 96.12 176 ASN A O 1
ATOM 1397 N N . GLN A 1 177 ? 5.350 20.779 5.112 1.00 97.12 177 GLN A N 1
ATOM 1398 C CA . GLN A 1 177 ? 3.918 20.698 4.846 1.00 97.12 177 GLN A CA 1
ATOM 1399 C C . GLN A 1 177 ? 3.587 21.509 3.591 1.00 97.12 177 GLN A C 1
ATOM 1401 O O . GLN A 1 177 ? 3.878 22.705 3.536 1.00 97.12 177 GLN A O 1
ATOM 1406 N N . LEU A 1 178 ? 2.942 20.869 2.620 1.00 95.56 178 LEU A N 1
ATOM 1407 C CA . LEU A 1 178 ? 2.542 21.491 1.358 1.00 95.56 178 LEU A CA 1
ATOM 1408 C C . LEU A 1 178 ? 1.075 21.926 1.384 1.00 95.56 178 LEU A C 1
ATOM 1410 O O . LEU A 1 178 ? 0.743 23.009 0.912 1.00 95.56 178 LEU A O 1
ATOM 1414 N N . ASP A 1 179 ? 0.199 21.094 1.954 1.00 94.75 179 ASP A N 1
ATOM 1415 C CA . ASP A 1 179 ? -1.244 21.347 1.999 1.00 94.75 179 ASP A CA 1
ATOM 1416 C C . ASP A 1 179 ? -1.916 20.617 3.177 1.00 94.75 179 ASP A C 1
ATOM 1418 O O . ASP A 1 179 ? -1.338 19.729 3.809 1.00 94.75 179 ASP A O 1
ATOM 1422 N N . SER A 1 180 ? -3.146 21.003 3.503 1.00 95.69 180 SER A N 1
ATOM 1423 C CA . SER A 1 180 ? -4.002 20.313 4.468 1.00 95.69 180 SER A CA 1
ATOM 1424 C C . SER A 1 180 ? -5.460 20.691 4.265 1.00 95.69 180 SER A C 1
ATOM 1426 O O . SER A 1 180 ? -5.768 21.848 3.978 1.00 95.69 180 SER A O 1
ATOM 1428 N N . GLY A 1 181 ? -6.372 19.764 4.527 1.00 92.19 181 GLY A N 1
ATOM 1429 C CA . GLY A 1 181 ? -7.792 20.055 4.403 1.00 92.19 181 GLY A CA 1
ATOM 1430 C C . GLY A 1 181 ? -8.696 18.944 4.904 1.00 92.19 181 GLY A C 1
ATOM 1431 O O . GLY A 1 181 ? -8.267 17.973 5.522 1.00 92.19 181 GLY A O 1
ATOM 1432 N N . THR A 1 182 ? -9.989 19.100 4.634 1.00 90.50 182 THR A N 1
ATOM 1433 C CA . THR A 1 182 ? -11.012 18.103 4.954 1.00 90.50 182 THR A CA 1
ATOM 1434 C C . THR A 1 182 ? -11.964 17.957 3.779 1.00 90.50 182 THR A C 1
ATOM 1436 O O . THR A 1 182 ? -12.494 18.956 3.290 1.00 90.50 182 THR A O 1
ATOM 1439 N N . LEU A 1 183 ? -12.199 16.725 3.330 1.00 87.19 183 LEU A N 1
ATOM 1440 C CA . LEU A 1 183 ? -12.997 16.445 2.135 1.00 87.19 183 LEU A CA 1
ATOM 1441 C C . LEU A 1 183 ? -13.732 15.095 2.218 1.00 87.19 183 LEU A C 1
ATOM 1443 O O . LEU A 1 183 ? -13.264 14.173 2.891 1.00 87.19 183 LEU A O 1
ATOM 1447 N N . PRO A 1 184 ? -14.883 14.946 1.537 1.00 88.12 184 PRO A N 1
ATOM 1448 C CA . PRO A 1 184 ? -15.512 13.646 1.338 1.00 88.12 184 PRO A CA 1
ATOM 1449 C C . PRO A 1 184 ? -14.763 12.838 0.270 1.00 88.12 184 PRO A C 1
ATOM 1451 O O . PRO A 1 184 ? -14.489 13.344 -0.817 1.00 88.12 184 PRO A O 1
ATOM 1454 N N . ALA A 1 185 ? -14.475 11.571 0.554 1.00 88.31 185 ALA A N 1
ATOM 1455 C CA . ALA A 1 185 ? -13.779 10.661 -0.350 1.00 88.31 185 ALA A CA 1
ATOM 1456 C C . ALA A 1 185 ? -14.476 9.299 -0.422 1.00 88.31 185 ALA A C 1
ATOM 1458 O O . ALA A 1 185 ? -15.234 8.925 0.474 1.00 88.31 185 ALA A O 1
ATOM 1459 N N . THR A 1 186 ? -14.204 8.557 -1.496 1.00 90.06 186 THR A N 1
ATOM 1460 C CA . THR A 1 186 ? -14.654 7.171 -1.669 1.00 90.06 186 THR A CA 1
ATOM 1461 C C . THR A 1 186 ? -13.428 6.269 -1.645 1.00 90.06 186 THR A C 1
ATOM 1463 O O . THR A 1 186 ? -12.522 6.442 -2.453 1.00 90.06 186 THR A O 1
ATOM 1466 N N . ALA A 1 187 ? -13.346 5.343 -0.694 1.00 92.94 187 ALA A N 1
ATOM 1467 C CA . ALA A 1 187 ? -12.171 4.487 -0.566 1.00 92.94 187 ALA A CA 1
ATOM 1468 C C . ALA A 1 187 ? -12.005 3.586 -1.803 1.00 92.94 187 ALA A C 1
ATOM 1470 O O . ALA A 1 187 ? -12.972 2.988 -2.276 1.00 92.94 187 ALA A O 1
ATOM 1471 N N . GLY A 1 188 ? -10.775 3.476 -2.312 1.00 92.00 188 GLY A N 1
ATOM 1472 C CA . GLY A 1 188 ? -10.408 2.613 -3.439 1.00 92.00 188 GLY A CA 1
ATOM 1473 C C . GLY A 1 188 ? -11.005 2.986 -4.800 1.00 92.00 188 GLY A C 1
ATOM 1474 O O . GLY A 1 188 ? -10.878 2.198 -5.737 1.00 92.00 188 GLY A O 1
ATOM 1475 N N . GLU A 1 189 ? -11.676 4.133 -4.921 1.00 86.31 189 GLU A N 1
ATOM 1476 C CA . GLU A 1 189 ? -12.269 4.592 -6.177 1.00 86.31 189 GLU A CA 1
ATOM 1477 C C . GLU A 1 189 ? -12.067 6.099 -6.342 1.00 86.31 189 GLU A C 1
ATOM 1479 O O . GLU A 1 189 ? -12.337 6.846 -5.398 1.00 86.31 189 GLU A O 1
ATOM 1484 N N . PRO A 1 190 ? -11.665 6.574 -7.535 1.00 73.50 190 PRO A N 1
ATOM 1485 C CA . PRO A 1 190 ? -11.686 7.996 -7.823 1.00 73.50 190 PRO A CA 1
ATOM 1486 C C . PRO A 1 190 ? -13.134 8.504 -7.732 1.00 73.50 190 PRO A C 1
ATOM 1488 O O . PRO A 1 190 ? -13.966 8.279 -8.610 1.00 73.50 190 PRO A O 1
ATOM 1491 N N . GLY A 1 191 ? -13.463 9.162 -6.617 1.00 60.00 191 GLY A N 1
ATOM 1492 C CA . GLY A 1 191 ? -14.791 9.720 -6.365 1.00 60.00 191 GLY A CA 1
ATOM 1493 C C . GLY A 1 191 ? -15.000 11.083 -7.025 1.00 60.00 191 GLY A C 1
ATOM 1494 O O . GLY A 1 191 ? -14.304 12.034 -6.684 1.00 60.00 191 GLY A O 1
ATOM 1495 N N . ALA A 1 192 ? -15.986 11.218 -7.917 1.00 53.50 192 ALA A N 1
ATOM 1496 C CA . ALA A 1 192 ? -16.296 12.497 -8.561 1.00 53.50 192 ALA A CA 1
ATOM 1497 C C . ALA A 1 192 ? -16.556 13.608 -7.524 1.00 53.50 192 ALA A C 1
ATOM 1499 O O . ALA A 1 192 ? -17.453 13.488 -6.684 1.00 53.50 192 ALA A O 1
ATOM 1500 N N . GLY A 1 193 ? -15.796 14.705 -7.603 1.00 54.47 193 GLY A N 1
ATOM 1501 C CA . GLY A 1 193 ? -16.070 15.896 -6.806 1.00 54.47 193 GLY A CA 1
ATOM 1502 C C . GLY A 1 193 ? -17.432 16.512 -7.166 1.00 54.47 193 GLY A C 1
ATOM 1503 O O . GLY A 1 193 ? -18.000 16.217 -8.230 1.00 54.47 193 GLY A O 1
ATOM 1504 N N . PRO A 1 194 ? -17.986 17.401 -6.320 1.00 45.06 194 PRO A N 1
ATOM 1505 C CA . PRO A 1 194 ? -19.150 18.198 -6.693 1.00 45.06 194 PRO A CA 1
ATOM 1506 C C . PRO A 1 194 ? -18.931 18.864 -8.062 1.00 45.06 194 PRO A C 1
ATOM 1508 O O . PRO A 1 194 ? -17.864 19.407 -8.332 1.00 45.06 194 PRO A O 1
ATOM 1511 N N . ALA A 1 195 ? -19.945 18.820 -8.930 1.00 51.38 195 ALA A N 1
ATOM 1512 C CA . ALA A 1 195 ? -19.907 19.367 -10.293 1.00 51.38 195 ALA A CA 1
ATOM 1513 C C . ALA A 1 195 ? -18.956 18.673 -11.296 1.00 51.38 195 ALA A C 1
ATOM 1515 O O . ALA A 1 195 ? -18.657 19.250 -12.340 1.00 51.38 195 ALA A O 1
ATOM 1516 N N . GLY A 1 196 ? -18.530 17.430 -11.037 1.00 47.66 196 GLY A N 1
ATOM 1517 C CA . GLY A 1 196 ? -17.750 16.648 -12.007 1.00 47.66 196 GLY A CA 1
ATOM 1518 C C . GLY A 1 196 ? -16.308 17.133 -12.176 1.00 47.66 196 GLY A C 1
ATOM 1519 O O . GLY A 1 196 ? -15.694 16.860 -13.205 1.00 47.66 196 GLY A O 1
ATOM 1520 N N . GLN A 1 197 ? -15.780 17.867 -11.191 1.00 50.22 197 GLN A N 1
ATOM 1521 C CA . GLN A 1 197 ? -14.356 18.182 -11.122 1.00 50.22 197 GLN A CA 1
ATOM 1522 C C . GLN A 1 197 ? -13.546 16.905 -10.880 1.00 50.22 197 GLN A C 1
ATOM 1524 O O . GLN A 1 197 ? -14.007 15.991 -10.185 1.00 50.22 197 GLN A O 1
ATOM 1529 N N . ILE A 1 198 ? -12.356 16.862 -11.490 1.00 50.62 198 ILE A N 1
ATOM 1530 C CA . ILE A 1 198 ? -11.414 15.758 -11.335 1.00 50.62 198 ILE A CA 1
ATOM 1531 C C . ILE A 1 198 ? -11.090 15.585 -9.851 1.00 50.62 198 ILE A C 1
ATOM 1533 O O . ILE A 1 198 ? -10.866 16.534 -9.102 1.00 50.62 198 ILE A O 1
ATOM 1537 N N . THR A 1 199 ? -11.174 14.316 -9.500 1.00 67.75 199 THR A N 1
ATOM 1538 C CA . THR A 1 199 ? -10.832 13.606 -8.282 1.00 67.75 199 THR A CA 1
ATOM 1539 C C . THR A 1 199 ? -9.431 13.918 -7.759 1.00 67.75 199 THR A C 1
ATOM 1541 O O . THR A 1 199 ? -8.561 14.352 -8.508 1.00 67.75 199 THR A O 1
ATOM 1544 N N . TYR A 1 200 ? -9.198 13.652 -6.474 1.00 76.44 200 TYR A N 1
ATOM 1545 C CA . TYR A 1 200 ? -7.849 13.586 -5.911 1.00 76.44 200 TYR A CA 1
ATOM 1546 C C . TYR A 1 200 ? -7.003 12.535 -6.653 1.00 76.44 200 TYR A C 1
ATOM 1548 O O . TYR A 1 200 ? -7.491 11.775 -7.488 1.00 76.44 200 TYR A O 1
ATOM 1556 N N . ILE A 1 201 ? -5.712 12.510 -6.364 1.00 90.00 201 ILE A N 1
ATOM 1557 C CA . ILE A 1 201 ? -4.784 11.538 -6.938 1.00 90.00 201 ILE A CA 1
ATOM 1558 C C . ILE A 1 201 ? -5.133 10.097 -6.512 1.00 90.00 201 ILE A C 1
ATOM 1560 O O . ILE A 1 201 ? -5.657 9.884 -5.415 1.00 90.00 201 ILE A O 1
ATOM 1564 N N . ASP A 1 202 ? -4.822 9.096 -7.339 1.00 92.44 202 ASP A N 1
ATOM 1565 C CA . ASP A 1 202 ? -5.189 7.692 -7.078 1.00 92.44 202 ASP A CA 1
ATOM 1566 C C . ASP A 1 202 ? -4.648 7.181 -5.738 1.00 92.44 202 ASP A C 1
ATOM 1568 O O . ASP A 1 202 ? -5.373 6.539 -4.972 1.00 92.44 202 ASP A O 1
ATOM 1572 N N . GLY A 1 203 ? -3.407 7.542 -5.396 1.00 94.62 203 GLY A N 1
ATOM 1573 C CA . GLY A 1 203 ? -2.786 7.151 -4.133 1.00 94.62 203 GLY A CA 1
ATOM 1574 C C . GLY A 1 203 ? -3.580 7.593 -2.904 1.00 94.62 203 GLY A C 1
ATOM 1575 O O . GLY A 1 203 ? -3.644 6.854 -1.922 1.00 94.62 203 GLY A O 1
ATOM 1576 N N . PHE A 1 204 ? -4.265 8.741 -2.975 1.00 95.06 204 PHE A N 1
ATOM 1577 C CA . PHE A 1 204 ? -5.126 9.218 -1.894 1.00 95.06 204 PHE A CA 1
ATOM 1578 C C . PHE A 1 204 ? -6.291 8.251 -1.649 1.00 95.06 204 PHE A C 1
ATOM 1580 O O . PHE A 1 204 ? -6.520 7.835 -0.516 1.00 95.06 204 PHE A O 1
ATOM 1587 N N . TYR A 1 205 ? -7.013 7.850 -2.700 1.00 94.25 205 TYR A N 1
ATOM 1588 C CA . TYR A 1 205 ? -8.155 6.939 -2.565 1.00 94.25 205 TYR A CA 1
ATOM 1589 C C . TYR A 1 205 ? -7.734 5.525 -2.179 1.00 94.25 205 TYR A C 1
ATOM 1591 O O . TYR A 1 205 ? -8.430 4.872 -1.397 1.00 94.25 205 TYR A O 1
ATOM 1599 N N . LEU A 1 206 ? -6.604 5.053 -2.708 1.00 96.31 206 LEU A N 1
ATOM 1600 C CA . LEU A 1 206 ? -6.034 3.750 -2.373 1.00 96.31 206 LEU A CA 1
ATOM 1601 C C . LEU A 1 206 ? -5.612 3.687 -0.904 1.00 96.31 206 LEU A C 1
ATOM 1603 O O . LEU A 1 206 ? -5.923 2.710 -0.225 1.00 96.31 206 LEU A O 1
ATOM 1607 N N . GLY A 1 207 ? -4.993 4.751 -0.385 1.00 96.12 207 GLY A N 1
ATOM 1608 C CA . GLY A 1 207 ? -4.567 4.828 1.012 1.00 96.12 207 GLY A CA 1
ATOM 1609 C C . GLY A 1 207 ? -5.706 4.728 2.022 1.00 96.12 207 GLY A C 1
ATOM 1610 O O . GLY A 1 207 ? -5.499 4.279 3.149 1.00 96.12 207 GLY A O 1
ATOM 1611 N N . LEU A 1 208 ? -6.929 5.072 1.610 1.00 95.50 208 LEU A N 1
ATOM 1612 C CA . LEU A 1 208 ? -8.110 4.923 2.453 1.00 95.50 208 LEU A CA 1
ATOM 1613 C C . LEU A 1 208 ? -8.512 3.472 2.673 1.00 95.50 208 LEU A C 1
ATOM 1615 O O . LEU A 1 208 ? -9.282 3.243 3.593 1.00 95.50 208 LEU A O 1
ATOM 1619 N N . LEU A 1 209 ? -8.069 2.502 1.871 1.00 96.25 209 LEU A N 1
ATOM 1620 C CA . LEU A 1 209 ? -8.447 1.096 2.042 1.00 96.25 209 LEU A CA 1
ATOM 1621 C C . LEU A 1 209 ? -7.840 0.501 3.321 1.00 96.25 209 LEU A C 1
ATOM 1623 O O . LEU A 1 209 ? -6.694 0.783 3.677 1.00 96.25 209 LEU A O 1
ATOM 1627 N N . GLY A 1 210 ? -8.631 -0.314 4.026 1.00 94.81 210 GLY A N 1
ATOM 1628 C CA . GLY A 1 210 ? -8.205 -0.993 5.255 1.00 94.81 210 GLY A CA 1
ATOM 1629 C C . GLY A 1 210 ? -8.116 -0.102 6.495 1.00 94.81 210 GLY A C 1
ATOM 1630 O O . GLY A 1 210 ? -7.861 -0.603 7.581 1.00 94.81 210 GLY A O 1
ATOM 1631 N N . MET A 1 211 ? -8.362 1.206 6.374 1.00 94.31 211 MET A N 1
ATOM 1632 C CA . MET A 1 211 ? -8.361 2.105 7.526 1.00 94.31 211 MET A CA 1
ATOM 1633 C C . MET A 1 211 ? -9.503 1.784 8.496 1.00 94.31 211 MET A C 1
ATOM 1635 O O . MET A 1 211 ? -10.658 1.613 8.087 1.00 94.31 211 MET A O 1
ATOM 1639 N N . GLU A 1 212 ? -9.214 1.764 9.798 1.00 91.44 212 GLU A N 1
ATOM 1640 C CA . GLU A 1 212 ? -10.240 1.573 10.823 1.00 91.44 212 GLU A CA 1
ATOM 1641 C C . GLU A 1 212 ? -11.257 2.728 10.825 1.00 91.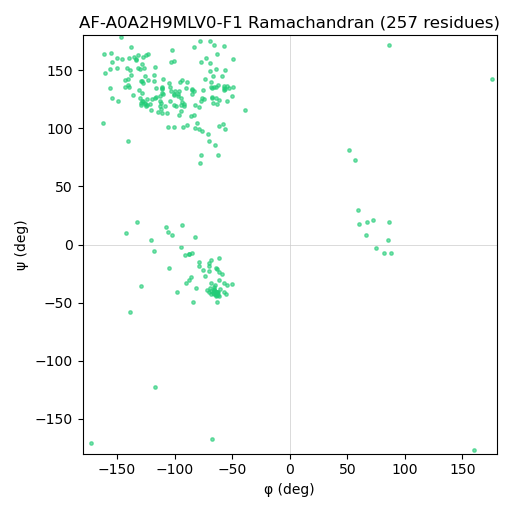44 212 GLU A C 1
ATOM 1643 O O . GLU A 1 212 ? -10.923 3.905 10.994 1.00 91.44 212 GLU A O 1
ATOM 1648 N N . LYS A 1 213 ? -12.541 2.377 10.724 1.00 87.38 213 LYS A N 1
ATOM 1649 C CA . LYS A 1 213 ? -13.675 3.272 10.952 1.00 87.38 213 LYS A CA 1
ATOM 1650 C C . LYS A 1 213 ? -14.040 3.218 12.432 1.00 87.38 213 LYS A C 1
ATOM 1652 O O . LYS A 1 213 ? -14.683 2.267 12.881 1.00 87.38 213 LYS A O 1
ATOM 1657 N N . GLU A 1 214 ? -13.668 4.229 13.210 1.00 73.31 214 GLU A N 1
ATOM 1658 C CA . GLU A 1 214 ? -14.132 4.293 14.596 1.00 73.31 214 GLU A CA 1
ATOM 1659 C C . GLU A 1 214 ? -15.616 4.692 14.648 1.00 73.31 214 GLU A C 1
ATOM 1661 O O . GLU A 1 214 ? -16.103 5.510 13.868 1.00 73.31 214 GLU A O 1
ATOM 1666 N N . ARG A 1 215 ? -16.354 4.095 15.588 1.00 58.97 215 ARG A N 1
ATOM 1667 C CA . ARG A 1 215 ? -17.797 4.308 15.759 1.00 58.97 215 ARG A CA 1
ATOM 1668 C C . ARG A 1 215 ? -18.177 5.603 16.483 1.00 58.97 215 ARG A C 1
ATOM 1670 O O . ARG A 1 215 ? -19.358 5.939 16.457 1.00 58.97 215 ARG A O 1
ATOM 1677 N N . PHE A 1 216 ? -17.247 6.280 17.166 1.00 57.44 216 PHE A N 1
ATOM 1678 C CA . PHE A 1 216 ? -17.620 7.304 18.153 1.00 57.44 216 PHE A CA 1
ATOM 1679 C C . PHE A 1 216 ? -16.927 8.663 18.017 1.00 57.44 216 PHE A C 1
ATOM 1681 O O . PHE A 1 216 ? -17.601 9.659 18.274 1.00 57.44 216 PHE A O 1
ATOM 1688 N N . THR A 1 217 ? -15.650 8.748 17.624 1.00 60.94 217 THR A N 1
ATOM 1689 C CA . THR A 1 217 ? -14.944 10.044 17.601 1.00 60.94 217 THR A CA 1
ATOM 1690 C C . THR A 1 217 ? -14.053 10.262 16.387 1.00 60.94 217 THR A C 1
ATOM 1692 O O . THR A 1 217 ? -14.262 11.239 15.678 1.00 60.94 217 THR A O 1
ATOM 1695 N N . GLN A 1 218 ? -13.072 9.395 16.154 1.00 75.62 218 GLN A N 1
ATOM 1696 C CA . GLN A 1 218 ? -12.083 9.553 15.093 1.00 75.62 218 GLN A CA 1
ATOM 1697 C C . GLN A 1 218 ? -11.564 8.168 14.711 1.00 75.62 218 GLN A C 1
ATOM 1699 O O . GLN A 1 218 ? -11.138 7.396 15.565 1.00 75.62 218 GLN A O 1
ATOM 1704 N N . GLY A 1 219 ? -11.628 7.841 13.424 1.00 80.81 219 GLY A N 1
ATOM 1705 C CA . GLY A 1 219 ? -11.036 6.626 12.878 1.00 80.81 219 GLY A CA 1
ATOM 1706 C C . GLY A 1 219 ? -9.510 6.634 12.920 1.00 80.81 219 GLY A C 1
ATOM 1707 O O . GLY A 1 219 ? -8.870 7.460 13.571 1.00 80.81 219 GLY A O 1
ATOM 1708 N N . GLU A 1 220 ? -8.920 5.685 12.207 1.00 88.31 220 GLU A N 1
ATOM 1709 C CA . GLU A 1 220 ? -7.470 5.550 12.123 1.00 88.31 220 GLU A CA 1
ATOM 1710 C C . GLU A 1 220 ? -6.792 6.813 11.571 1.00 88.31 220 GLU A C 1
ATOM 1712 O O . GLU A 1 220 ? -7.323 7.492 10.685 1.00 88.31 220 GLU A O 1
ATOM 1717 N N . ILE A 1 221 ? -5.593 7.092 12.094 1.00 93.31 221 ILE A N 1
ATOM 1718 C CA . ILE A 1 221 ? -4.617 7.978 11.463 1.00 93.31 221 ILE A CA 1
ATOM 1719 C C . ILE A 1 221 ? -3.613 7.090 10.737 1.00 93.31 221 ILE A C 1
ATOM 1721 O O . ILE A 1 221 ? -2.916 6.301 11.376 1.00 93.31 221 ILE A O 1
ATOM 1725 N N . LYS A 1 222 ? -3.514 7.246 9.422 1.00 95.19 222 LYS A N 1
ATOM 1726 C CA . LYS A 1 222 ? -2.620 6.473 8.560 1.00 95.19 222 LYS A CA 1
ATOM 1727 C C . LYS A 1 222 ? -1.702 7.415 7.799 1.00 95.19 222 LYS A C 1
ATOM 1729 O O . LYS A 1 222 ? -2.142 8.472 7.357 1.00 95.19 222 LYS A O 1
ATOM 1734 N N . LYS A 1 223 ? -0.438 7.034 7.618 1.00 97.38 223 LYS A N 1
ATOM 1735 C CA . LYS A 1 223 ? 0.452 7.694 6.660 1.00 97.38 223 LYS A CA 1
ATOM 1736 C C . LYS A 1 223 ? 0.638 6.815 5.435 1.00 97.38 223 LYS A C 1
ATOM 1738 O O . LYS A 1 223 ? 0.791 5.608 5.583 1.00 97.38 223 LYS A O 1
ATOM 1743 N N . ILE A 1 224 ? 0.638 7.420 4.257 1.00 97.94 224 ILE A N 1
ATOM 1744 C CA . ILE A 1 224 ? 0.930 6.751 2.988 1.00 97.94 224 ILE A CA 1
ATOM 1745 C C . ILE A 1 224 ? 2.055 7.482 2.265 1.00 97.94 224 ILE A C 1
ATOM 1747 O O . ILE A 1 224 ? 2.137 8.712 2.338 1.00 97.94 224 ILE A O 1
ATOM 1751 N N . ARG A 1 225 ? 2.900 6.725 1.562 1.00 97.31 225 ARG A N 1
ATOM 1752 C CA . ARG A 1 225 ? 3.948 7.249 0.683 1.00 97.31 225 ARG A CA 1
ATOM 1753 C C . ARG A 1 225 ? 3.507 7.043 -0.758 1.00 97.31 225 ARG A C 1
ATOM 1755 O O . ARG A 1 225 ? 3.563 5.936 -1.281 1.00 97.31 225 ARG A O 1
ATOM 1762 N N . VAL A 1 226 ? 3.021 8.112 -1.376 1.00 97.00 226 VAL A N 1
ATOM 1763 C CA . VAL A 1 226 ? 2.436 8.084 -2.715 1.00 97.00 226 VAL A CA 1
ATOM 1764 C C . VAL A 1 226 ? 3.506 8.445 -3.743 1.00 97.00 226 VAL A C 1
ATOM 1766 O O . VAL A 1 226 ? 3.988 9.579 -3.722 1.00 97.00 226 VAL A O 1
ATOM 1769 N N . PRO A 1 227 ? 3.884 7.520 -4.637 1.00 96.19 227 PRO A N 1
ATOM 1770 C CA . PRO A 1 227 ? 4.836 7.820 -5.697 1.00 96.19 227 PRO A CA 1
ATOM 1771 C C . PRO A 1 227 ? 4.197 8.707 -6.784 1.00 96.19 227 PRO A C 1
ATOM 1773 O O . PRO A 1 227 ? 2.964 8.749 -6.889 1.00 96.19 227 PRO A O 1
ATOM 1776 N N . PRO A 1 228 ? 5.002 9.405 -7.604 1.00 94.62 228 PRO A N 1
ATOM 1777 C CA . PRO A 1 228 ? 4.516 10.363 -8.600 1.00 94.62 228 PRO A CA 1
ATOM 1778 C C . PRO A 1 228 ? 3.481 9.787 -9.577 1.00 94.62 228 PRO A C 1
ATOM 1780 O O . PRO A 1 228 ? 2.527 10.475 -9.938 1.00 94.62 228 PRO A O 1
ATOM 1783 N N . GLU A 1 229 ? 3.609 8.515 -9.960 1.00 93.19 229 GLU A N 1
ATOM 1784 C CA . GLU A 1 229 ? 2.689 7.796 -10.853 1.00 93.19 229 GLU A CA 1
ATOM 1785 C C . GLU A 1 229 ? 1.266 7.703 -10.293 1.00 93.19 229 GLU A C 1
ATOM 1787 O O . GLU A 1 229 ? 0.304 7.676 -11.055 1.00 93.19 229 GLU A O 1
ATOM 1792 N N . LEU A 1 230 ? 1.132 7.672 -8.964 1.00 93.75 230 LEU A N 1
ATOM 1793 C CA . LEU A 1 230 ? -0.149 7.666 -8.253 1.00 93.75 230 LEU A CA 1
ATOM 1794 C C . LEU A 1 230 ? -0.493 9.044 -7.666 1.00 93.75 230 LEU A C 1
ATOM 1796 O O . LEU A 1 230 ? -1.452 9.154 -6.896 1.00 93.75 230 LEU A O 1
ATOM 1800 N N . ALA A 1 231 ? 0.296 10.068 -8.010 1.00 93.69 231 ALA A N 1
ATOM 1801 C CA . ALA A 1 231 ? 0.154 11.457 -7.600 1.00 93.69 231 ALA A CA 1
ATOM 1802 C C . ALA A 1 231 ? -0.099 12.383 -8.802 1.00 93.69 231 ALA A C 1
ATOM 1804 O O . ALA A 1 231 ? -1.083 12.214 -9.520 1.00 93.69 231 ALA A O 1
ATOM 1805 N N . TYR A 1 232 ? 0.754 13.393 -8.995 1.00 91.88 232 TYR A N 1
ATOM 1806 C CA . TYR A 1 232 ? 0.616 14.408 -10.043 1.00 91.88 232 TYR A CA 1
ATOM 1807 C C . TYR A 1 232 ? 1.381 14.061 -11.334 1.00 91.88 232 TYR A C 1
ATOM 1809 O O . TYR A 1 232 ? 1.591 14.930 -12.179 1.00 91.88 232 TYR A O 1
ATOM 1817 N N . GLY A 1 233 ? 1.772 12.796 -11.505 1.00 91.75 233 GLY A N 1
ATOM 1818 C CA . GLY A 1 233 ? 2.555 12.312 -12.639 1.00 91.75 233 GLY A CA 1
ATOM 1819 C C . GLY A 1 233 ? 4.060 12.475 -12.435 1.00 91.75 233 GLY A C 1
ATOM 1820 O O . GLY A 1 233 ? 4.517 13.087 -11.474 1.00 91.75 233 GLY A O 1
ATOM 1821 N N . THR A 1 234 ? 4.844 11.907 -13.350 1.00 92.38 234 THR A N 1
ATOM 1822 C CA . THR A 1 234 ? 6.316 11.855 -13.274 1.00 92.38 234 THR A CA 1
ATOM 1823 C C . THR A 1 234 ? 7.021 13.029 -13.955 1.00 92.38 234 THR A C 1
ATOM 1825 O O . THR A 1 234 ? 8.230 13.171 -13.801 1.00 92.38 234 THR A O 1
ATOM 1828 N N . ASP A 1 235 ? 6.292 13.865 -14.699 1.00 93.38 235 ASP A N 1
ATOM 1829 C CA . ASP A 1 235 ? 6.835 15.002 -15.449 1.00 93.38 235 ASP A CA 1
ATOM 1830 C C . ASP A 1 235 ? 6.711 16.320 -14.653 1.00 93.38 235 ASP A C 1
ATOM 1832 O O . ASP A 1 235 ? 5.593 16.826 -14.498 1.00 93.38 235 ASP A O 1
ATOM 1836 N N . PRO A 1 236 ? 7.827 16.920 -14.195 1.00 92.06 236 PRO A N 1
ATOM 1837 C CA . PRO A 1 236 ? 7.815 18.189 -13.462 1.00 92.06 236 PRO A CA 1
ATOM 1838 C C . PRO A 1 236 ? 7.315 19.384 -14.286 1.00 92.06 236 PRO A C 1
ATOM 1840 O O . PRO A 1 236 ? 6.893 20.391 -13.723 1.00 92.06 236 PRO A O 1
ATOM 1843 N N . GLU A 1 237 ? 7.338 19.305 -15.620 1.00 94.38 237 GLU A N 1
ATOM 1844 C CA . GLU A 1 237 ? 6.823 20.383 -16.477 1.00 94.38 237 GLU A CA 1
ATOM 1845 C C . GLU A 1 237 ? 5.287 20.359 -16.569 1.00 94.38 237 GLU A C 1
ATOM 1847 O O . GLU A 1 237 ? 4.662 21.360 -16.931 1.00 94.38 237 GLU A O 1
ATOM 1852 N N . SER A 1 238 ? 4.665 19.226 -16.226 1.00 90.75 238 SER A N 1
ATOM 1853 C CA . SER A 1 238 ? 3.212 19.040 -16.265 1.00 90.75 238 SER A CA 1
ATOM 1854 C C . SER A 1 238 ? 2.507 19.515 -14.985 1.00 90.75 238 SER A C 1
ATOM 1856 O O . SER A 1 238 ? 1.341 19.915 -15.047 1.00 90.75 238 SER A O 1
ATOM 1858 N N . HIS A 1 239 ? 3.186 19.501 -13.832 1.00 92.19 239 HIS A N 1
ATOM 1859 C CA . HIS A 1 239 ? 2.657 19.971 -12.547 1.00 92.19 239 HIS A CA 1
ATOM 1860 C C . HIS A 1 239 ? 3.793 20.383 -11.597 1.00 92.19 239 HIS A C 1
ATOM 1862 O O . HIS A 1 239 ? 4.856 19.778 -11.622 1.00 92.19 239 HIS A O 1
ATOM 1868 N N . GLU A 1 240 ? 3.557 21.339 -10.689 1.00 92.50 240 GLU A N 1
ATOM 1869 C CA . GLU A 1 240 ? 4.587 21.811 -9.737 1.00 92.50 240 GLU A CA 1
ATOM 1870 C C . GLU A 1 240 ? 5.087 20.727 -8.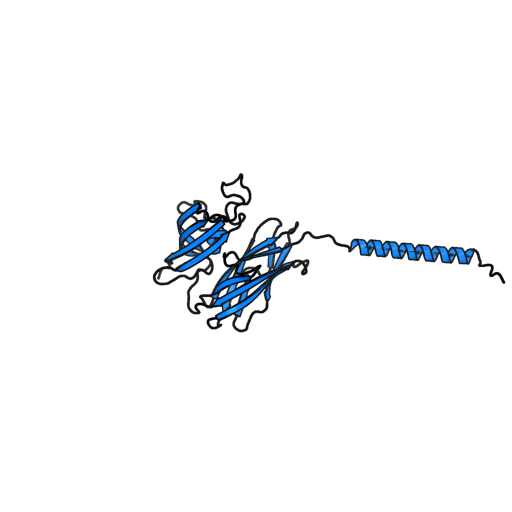760 1.00 92.50 240 GLU A C 1
ATOM 1872 O O . GLU A 1 240 ? 6.175 20.843 -8.210 1.00 92.50 240 GLU A O 1
ATOM 1877 N N . LEU A 1 241 ? 4.280 19.680 -8.568 1.00 92.56 241 LEU A N 1
ATOM 1878 C CA . LEU A 1 241 ? 4.588 18.473 -7.785 1.00 92.56 241 LEU A CA 1
ATOM 1879 C C . LEU A 1 241 ? 4.824 17.242 -8.682 1.00 92.56 241 LEU A C 1
ATOM 1881 O O . LEU A 1 241 ? 4.721 16.107 -8.220 1.00 92.56 241 LEU A O 1
ATOM 1885 N N . GLY A 1 242 ? 5.038 17.446 -9.982 1.00 93.81 242 GLY A N 1
ATOM 1886 C CA . GLY A 1 242 ? 5.342 16.370 -10.919 1.00 93.81 242 GLY A CA 1
ATOM 1887 C C . GLY A 1 242 ? 6.725 15.782 -10.638 1.00 93.81 242 GLY A C 1
ATOM 1888 O O . GLY A 1 242 ? 7.679 16.516 -10.404 1.00 93.81 242 GLY A O 1
ATOM 1889 N N . GLY A 1 243 ? 6.828 14.455 -10.645 1.00 93.50 243 GLY A N 1
ATOM 1890 C CA . GLY A 1 243 ? 8.051 13.724 -10.294 1.00 93.50 243 GLY A CA 1
ATOM 1891 C C . GLY A 1 243 ? 8.275 13.545 -8.789 1.00 93.50 243 GLY A C 1
ATOM 1892 O O . GLY A 1 243 ? 9.167 12.794 -8.401 1.00 93.50 243 GLY A O 1
ATOM 1893 N N . GLU A 1 244 ? 7.452 14.166 -7.943 1.00 95.12 244 GLU A N 1
ATOM 1894 C CA . GLU A 1 244 ? 7.626 14.134 -6.492 1.00 95.12 244 GLU A CA 1
ATOM 1895 C C . GLU A 1 244 ? 6.915 12.945 -5.838 1.00 95.12 244 GLU A C 1
ATOM 1897 O O . GLU A 1 244 ? 5.774 12.603 -6.160 1.00 95.12 244 GLU A O 1
ATOM 1902 N N . THR A 1 245 ? 7.583 12.341 -4.853 1.00 96.38 245 THR A N 1
ATOM 1903 C CA . THR A 1 245 ? 6.938 11.419 -3.909 1.00 96.38 245 THR A CA 1
ATOM 1904 C C . THR A 1 245 ? 6.312 12.222 -2.776 1.00 96.38 245 THR A C 1
ATOM 1906 O O . THR A 1 245 ? 6.945 13.100 -2.196 1.00 96.38 245 THR A O 1
ATOM 1909 N N . LEU A 1 246 ? 5.073 11.897 -2.423 1.00 96.88 246 LEU A N 1
ATOM 1910 C CA . LEU A 1 246 ? 4.277 12.655 -1.465 1.00 96.88 246 LEU A CA 1
ATOM 1911 C C . LEU A 1 246 ? 3.927 11.818 -0.238 1.00 96.88 246 LEU A C 1
ATOM 1913 O O . LEU A 1 246 ? 3.568 10.647 -0.358 1.00 96.88 246 LEU A O 1
ATOM 1917 N N . ILE A 1 247 ? 3.966 12.425 0.949 1.00 97.88 247 ILE A N 1
ATOM 1918 C CA . ILE A 1 247 ? 3.538 11.776 2.191 1.00 97.88 247 ILE A CA 1
ATOM 1919 C C . ILE A 1 247 ? 2.201 12.366 2.629 1.00 97.88 247 ILE A C 1
ATOM 1921 O O . ILE A 1 247 ? 2.121 13.525 3.040 1.00 97.88 247 ILE A O 1
ATOM 1925 N N . PHE A 1 248 ? 1.145 11.557 2.594 1.00 97.56 248 PHE A N 1
ATOM 1926 C CA . PHE A 1 248 ? -0.151 11.953 3.141 1.00 97.56 248 PHE A CA 1
ATOM 1927 C C . PHE A 1 248 ? -0.340 11.341 4.516 1.00 97.56 248 PHE A C 1
ATOM 1929 O O . PHE A 1 248 ? -0.239 10.130 4.678 1.00 97.56 248 PHE A O 1
ATOM 1936 N N . GLN A 1 249 ? -0.693 12.170 5.491 1.00 97.75 249 GLN A N 1
ATOM 1937 C CA . GLN A 1 249 ? -1.336 11.715 6.713 1.00 97.75 249 GLN A CA 1
ATOM 1938 C C . GLN A 1 249 ? -2.847 11.843 6.535 1.00 97.75 249 GLN A C 1
ATOM 1940 O O . GLN A 1 249 ? -3.345 12.944 6.318 1.00 97.75 249 GLN A O 1
ATOM 1945 N N . LEU A 1 250 ? -3.558 10.728 6.644 1.00 96.06 250 LEU A N 1
ATOM 1946 C CA . LEU A 1 250 ? -5.001 10.618 6.492 1.00 96.06 250 LEU A CA 1
ATOM 1947 C C . LEU A 1 250 ? -5.632 10.309 7.845 1.00 96.06 250 LEU A C 1
ATOM 1949 O O . LEU A 1 250 ? -5.178 9.413 8.553 1.00 96.06 250 LEU A O 1
ATOM 1953 N N . THR A 1 251 ? -6.714 11.007 8.162 1.00 95.06 251 THR A N 1
ATOM 1954 C CA . THR A 1 251 ? -7.524 10.785 9.356 1.00 95.06 251 THR A CA 1
ATOM 1955 C C . THR A 1 251 ? -8.981 10.632 8.943 1.00 95.06 251 THR A C 1
ATOM 1957 O O . THR A 1 251 ? -9.561 11.542 8.349 1.00 95.06 251 THR A O 1
ATOM 1960 N N . ILE A 1 252 ? -9.617 9.517 9.302 1.00 91.19 252 ILE A N 1
ATOM 1961 C CA . ILE A 1 252 ? -11.072 9.381 9.139 1.00 91.19 252 ILE A CA 1
ATOM 1962 C C . ILE A 1 252 ? -11.762 10.126 10.285 1.00 91.19 252 ILE A C 1
ATOM 1964 O O . ILE A 1 252 ? -11.594 9.763 11.445 1.00 91.19 252 ILE A O 1
ATOM 1968 N N . LEU A 1 253 ? -12.567 11.146 9.982 1.00 85.25 253 LEU A N 1
ATOM 1969 C CA . LEU A 1 253 ? -13.273 11.913 11.015 1.00 85.25 253 LEU A CA 1
ATOM 1970 C C . LEU A 1 253 ? -14.581 11.241 11.435 1.00 85.25 253 LEU A C 1
ATOM 1972 O O . LEU A 1 253 ? -14.823 11.057 12.617 1.00 85.25 253 LEU A O 1
ATOM 1976 N N . LEU A 1 254 ? -15.417 10.847 10.474 1.00 68.94 254 LEU A N 1
ATOM 1977 C CA . LEU A 1 254 ? -16.675 10.127 10.691 1.00 68.94 254 LEU A CA 1
ATOM 1978 C C . LEU A 1 254 ? -17.016 9.359 9.411 1.00 68.94 254 LEU A C 1
ATOM 1980 O O . LEU A 1 254 ? -16.955 9.909 8.308 1.00 68.94 254 LEU A O 1
ATOM 1984 N N . SER A 1 255 ? -17.411 8.093 9.545 1.00 57.91 255 SER A N 1
ATOM 1985 C CA . SER A 1 255 ? -18.011 7.359 8.430 1.00 57.91 255 SER A CA 1
ATOM 1986 C C . SER A 1 255 ? -19.494 7.708 8.362 1.00 57.91 255 SER A C 1
ATOM 1988 O O . SER A 1 255 ? -20.271 7.347 9.246 1.00 57.91 255 SER A O 1
ATOM 1990 N N . THR A 1 256 ? -19.904 8.420 7.316 1.00 51.69 256 THR A N 1
ATOM 1991 C CA . THR A 1 256 ? -21.319 8.619 6.999 1.00 51.69 256 THR A CA 1
ATOM 1992 C C . THR A 1 256 ? -21.856 7.351 6.344 1.00 51.69 256 THR A C 1
ATOM 1994 O O . THR A 1 256 ? -21.997 7.288 5.128 1.00 51.69 256 THR A O 1
ATOM 1997 N N . GLN A 1 257 ? -22.130 6.313 7.128 1.00 45.59 257 GLN A N 1
ATOM 1998 C CA . GLN A 1 257 ? -22.968 5.210 6.660 1.00 45.59 257 GLN A CA 1
ATOM 1999 C C . GLN A 1 257 ? -24.372 5.412 7.227 1.00 45.59 257 GLN A C 1
ATOM 2001 O O . GLN A 1 257 ? -24.557 5.517 8.441 1.00 45.59 257 GLN A O 1
ATOM 2006 N N . ASN A 1 258 ? -25.343 5.532 6.318 1.00 39.25 258 ASN A N 1
ATOM 2007 C CA . ASN A 1 258 ? -26.763 5.512 6.640 1.00 39.25 258 ASN A CA 1
ATOM 2008 C C . ASN A 1 258 ? -27.082 4.260 7.470 1.00 39.25 258 ASN A C 1
ATOM 2010 O O . ASN A 1 258 ? -26.628 3.163 7.142 1.00 39.25 258 ASN A O 1
ATOM 2014 N N . ILE A 1 259 ? -27.851 4.480 8.537 1.00 36.72 259 ILE A N 1
ATOM 2015 C CA . ILE A 1 259 ? -28.484 3.465 9.391 1.00 36.72 259 ILE A CA 1
ATOM 2016 C C . ILE A 1 259 ? -29.343 2.527 8.537 1.00 36.72 259 ILE A C 1
ATOM 2018 O O . ILE A 1 259 ? -30.050 3.050 7.643 1.00 36.72 259 ILE A O 1
#

Mean predicted aligned error: 10.5 Å

Nearest PDB structures (foldseek):
  8jmw-assembly1_A  TM=5.465E-01  e=9.012E-05  Bacillus amyloliquefaciens
  1z9s-assembly1_A  TM=3.754E-01  e=3.399E-04  Yersinia pestis
  4ziu-assembly1_A  TM=4.757E-01  e=2.843E-03  Escherichia coli K-12
  4rtd-assembly1_A  TM=4.752E-01  e=7.012E-03  Escherichia coli K-12
  5a42-assembly1_A  TM=4.980E-01  e=2.028E-02  Escherichia coli K-12